Protein AF-A0A1I3I8W3-F1 (afdb_monomer)

Mean predicted aligned error: 8.88 Å

Nearest PDB structures (foldseek):
  4oju-assembly1_D  TM=7.822E-01  e=7.508E-04  Pseudoflavonifractor capillosus ATCC 29799
  4fs7-assembly1_A  TM=7.277E-01  e=7.112E-04  Bacteroides ovatus ATCC 8483
  4gt6-assembly1_A  TM=5.481E-01  e=2.156E-04  Faecalibacterium duncaniae
  6mlx-assembly3_C  TM=5.017E-01  e=1.475E-04  Treponema pallidum
  4fd0-assembly1_A  TM=5.986E-01  e=2.105E-03  Bacteroides caccae ATCC 43185

Solvent-accessible surface area (backbone atoms only — not comparable to full-atom values): 10331 Å² total; per-residue (Å²): 134,83,74,86,82,67,58,45,79,54,72,36,44,34,36,39,50,81,67,42,59,43,57,82,58,90,84,71,72,75,73,84,52,75,80,80,63,57,60,56,24,24,44,30,43,61,40,84,79,45,47,61,20,30,34,38,41,46,36,60,64,33,30,32,40,30,61,32,24,43,25,48,16,47,47,22,39,45,57,46,64,17,67,46,26,30,36,39,26,43,27,20,34,20,40,13,44,46,26,34,52,46,61,43,43,71,48,43,44,38,33,28,45,39,18,45,36,63,32,44,41,42,44,40,36,34,71,35,39,60,75,60,54,70,69,33,47,38,65,70,26,73,84,69,49,36,32,43,35,30,75,34,30,42,41,37,52,82,46,96,69,47,37,31,77,44,35,58,40,94,46,47,70,68,52,48,57,64,72,29,68,84,39,73,71,62,76,27,39,30,33,37,36,27,70,83,69,52,74,47,79,44,111

pLDDT: mean 79.74, std 15.3, range [33.22, 96.88]

Radius of gyration: 18.97 Å; Cα contacts (8 Å, |Δi|>4): 498; chains: 1; bounding box: 51×36×51 Å

Sequence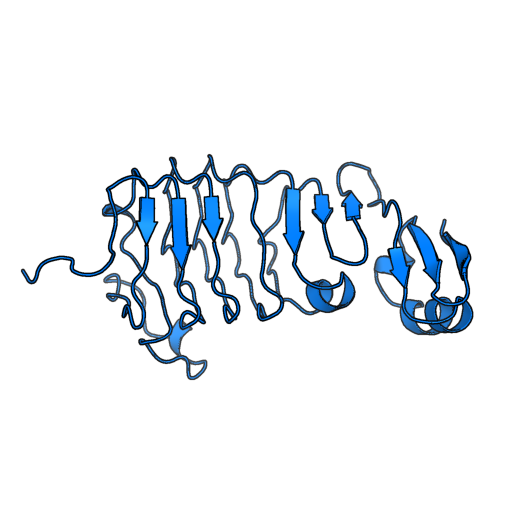 (203 aa):
MEGLNYYEGDKKNVVIPEGTRAIVVQGFHDDWMRDGISLDKTICFRTTDLKDVETIDMPDSVELIGPKAFQCCRKLQQVHFSKNLKKICIHAFSGSSLLKNVILPKSLKEIQTWAFYGCGLDDIFYDGTIFEFDKINTRGAFLNIRRLHCSDCTVDFSKKGYYIDELKYEGTIENWKNTMSTHWLNKRSAKIKCTDGEIFNQK

Structure (mmCIF, N/CA/C/O backbone):
data_AF-A0A1I3I8W3-F1
#
_entry.id   AF-A0A1I3I8W3-F1
#
loop_
_atom_site.group_PDB
_atom_site.id
_atom_site.type_symbol
_atom_site.label_atom_id
_atom_site.label_alt_id
_atom_site.label_comp_id
_atom_site.label_asym_id
_atom_site.label_entity_id
_atom_site.label_seq_id
_atom_site.pdbx_PDB_ins_code
_atom_site.Cartn_x
_atom_site.Cartn_y
_atom_site.Cartn_z
_atom_site.occupancy
_atom_site.B_iso_or_equiv
_atom_site.auth_seq_id
_atom_site.auth_comp_id
_atom_site.auth_asym_id
_atom_site.auth_atom_id
_atom_site.pdbx_PDB_model_num
ATOM 1 N N . MET A 1 1 ? 25.959 -10.129 -24.107 1.00 35.25 1 MET A N 1
ATOM 2 C CA . MET A 1 1 ? 24.840 -9.240 -23.736 1.00 35.25 1 MET A CA 1
ATOM 3 C C . MET A 1 1 ? 23.584 -10.072 -23.884 1.00 35.25 1 MET A C 1
ATOM 5 O O . MET A 1 1 ? 23.018 -10.117 -24.966 1.00 35.25 1 MET A O 1
ATOM 9 N N . GLU A 1 2 ? 23.260 -10.856 -22.859 1.00 34.41 2 GLU A N 1
ATOM 10 C CA . GLU A 1 2 ? 22.040 -11.665 -22.858 1.00 34.41 2 GLU A CA 1
ATOM 11 C C . GLU A 1 2 ? 20.843 -10.724 -22.719 1.00 34.41 2 GLU A C 1
ATOM 13 O O . GLU A 1 2 ? 20.850 -9.810 -21.893 1.00 34.41 2 GLU A O 1
ATOM 18 N N . GLY A 1 3 ? 19.894 -10.880 -23.638 1.00 33.22 3 GLY A N 1
ATOM 19 C CA . GLY A 1 3 ? 18.742 -10.009 -23.797 1.00 33.22 3 GLY A CA 1
ATOM 20 C C . GLY A 1 3 ? 17.857 -9.986 -22.558 1.00 33.22 3 GLY A C 1
ATOM 21 O O . GLY A 1 3 ? 17.730 -10.969 -21.831 1.00 33.22 3 GLY A O 1
ATOM 22 N N . LEU A 1 4 ? 17.249 -8.824 -22.344 1.00 41.53 4 LEU A N 1
ATOM 23 C CA . LEU A 1 4 ? 16.314 -8.535 -21.272 1.00 41.53 4 LEU A CA 1
ATOM 24 C C . LEU A 1 4 ? 15.017 -9.357 -21.421 1.00 41.53 4 LEU A C 1
ATOM 26 O O . LEU A 1 4 ? 14.007 -8.827 -21.860 1.00 41.53 4 LEU A O 1
ATOM 30 N N . ASN A 1 5 ? 15.029 -10.635 -21.037 1.00 44.84 5 ASN A N 1
ATOM 31 C CA . ASN A 1 5 ? 13.838 -11.499 -20.956 1.00 44.84 5 ASN A CA 1
ATOM 32 C C . ASN A 1 5 ? 13.051 -11.285 -19.642 1.00 44.84 5 ASN A C 1
ATOM 34 O O . ASN A 1 5 ? 12.551 -12.242 -19.059 1.00 44.84 5 ASN A O 1
ATOM 38 N N . TYR A 1 6 ? 13.016 -10.066 -19.094 1.00 58.44 6 TYR A N 1
ATOM 39 C CA . TYR A 1 6 ? 12.590 -9.860 -17.697 1.00 58.44 6 TYR A CA 1
ATOM 40 C C . TYR A 1 6 ? 11.112 -9.519 -17.521 1.00 58.44 6 TYR A C 1
ATOM 42 O O . TYR A 1 6 ? 10.637 -9.487 -16.390 1.00 58.44 6 TYR A O 1
ATOM 50 N N 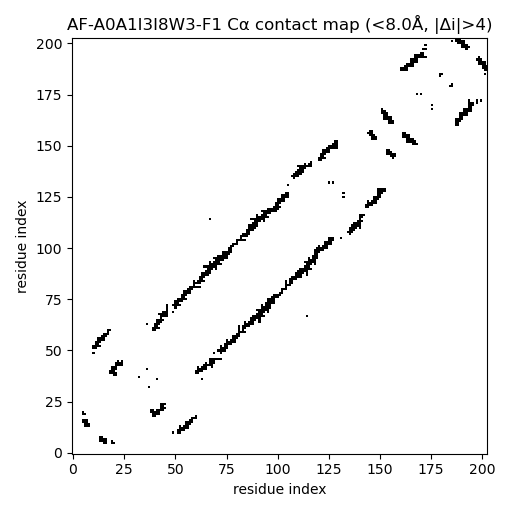. TYR A 1 7 ? 10.395 -9.229 -18.604 1.00 65.06 7 TYR A N 1
ATOM 51 C CA . TYR A 1 7 ? 8.969 -8.952 -18.553 1.00 65.06 7 TYR A CA 1
ATOM 52 C C . TYR A 1 7 ? 8.291 -9.228 -19.895 1.00 65.06 7 TYR A C 1
ATOM 54 O O . TYR A 1 7 ? 8.926 -9.176 -20.949 1.00 65.06 7 TYR A O 1
ATOM 62 N N . GLU A 1 8 ? 6.998 -9.515 -19.836 1.00 62.88 8 GLU A N 1
ATOM 63 C CA . GLU A 1 8 ? 6.107 -9.672 -20.980 1.00 62.88 8 GLU A CA 1
ATOM 64 C C . GLU A 1 8 ? 5.234 -8.418 -21.147 1.00 62.88 8 GLU A C 1
ATOM 66 O O . GLU A 1 8 ? 5.150 -7.566 -20.258 1.00 62.88 8 GLU A O 1
ATOM 71 N N . GLY A 1 9 ? 4.579 -8.300 -22.301 1.00 61.69 9 GLY A N 1
ATOM 72 C CA . GLY A 1 9 ? 3.721 -7.163 -22.633 1.00 61.69 9 GLY A CA 1
ATOM 73 C C . GLY A 1 9 ? 4.395 -6.140 -23.546 1.00 61.69 9 GLY A C 1
ATOM 74 O O . GLY A 1 9 ? 5.272 -6.472 -24.346 1.00 61.69 9 GLY A O 1
ATOM 75 N N . ASP A 1 10 ? 3.940 -4.892 -23.471 1.00 70.12 10 ASP A N 1
ATOM 76 C CA . ASP A 1 10 ? 4.445 -3.788 -24.285 1.00 70.12 10 ASP A CA 1
ATOM 77 C C . ASP A 1 10 ? 5.170 -2.739 -23.417 1.00 70.12 10 ASP A C 1
ATOM 79 O O . ASP A 1 10 ? 5.285 -2.861 -22.200 1.00 70.12 10 ASP A O 1
ATOM 83 N N . LYS A 1 11 ? 5.702 -1.678 -24.038 1.00 68.62 11 LYS A N 1
ATOM 84 C CA . LYS A 1 11 ? 6.452 -0.633 -23.312 1.00 68.62 11 LYS A CA 1
ATOM 85 C C . LYS A 1 11 ? 5.620 0.134 -22.272 1.00 68.62 11 LYS A C 1
ATOM 87 O O . LYS A 1 11 ? 6.205 0.835 -21.450 1.00 68.62 11 LYS A O 1
ATOM 92 N N . LYS A 1 12 ? 4.291 0.062 -22.350 1.00 77.19 12 LYS A N 1
ATOM 93 C CA . LYS A 1 12 ? 3.322 0.734 -21.478 1.00 77.19 12 LYS A CA 1
ATOM 94 C C . LYS A 1 12 ? 2.695 -0.234 -20.478 1.00 77.19 12 LYS A C 1
ATOM 96 O O . LYS A 1 12 ? 2.459 0.169 -19.347 1.00 77.19 12 LYS A O 1
ATOM 101 N N . ASN A 1 13 ? 2.437 -1.472 -20.878 1.00 80.00 13 ASN A N 1
ATOM 102 C CA . ASN A 1 13 ? 1.778 -2.481 -20.063 1.00 80.00 13 ASN A CA 1
ATOM 103 C C . ASN A 1 13 ? 2.737 -3.635 -19.823 1.00 80.00 13 ASN A C 1
ATOM 105 O O . ASN A 1 13 ? 3.008 -4.425 -20.730 1.00 80.00 13 ASN A O 1
ATOM 109 N N . VAL A 1 14 ? 3.266 -3.693 -18.606 1.00 81.50 14 VAL A N 1
ATOM 110 C CA . VAL A 1 14 ? 4.308 -4.639 -18.219 1.00 81.50 14 VAL A CA 1
ATOM 111 C C . VAL A 1 14 ? 3.697 -5.704 -17.330 1.00 81.50 14 VAL A C 1
ATOM 113 O O . VAL A 1 14 ? 3.266 -5.419 -16.214 1.00 81.50 14 VAL A O 1
ATOM 116 N N . VAL A 1 15 ? 3.721 -6.942 -17.808 1.00 81.62 15 VAL A N 1
ATOM 117 C CA . VAL A 1 15 ? 3.402 -8.120 -17.006 1.00 81.62 15 VAL A CA 1
ATOM 118 C C . VAL A 1 15 ? 4.717 -8.733 -16.571 1.00 81.62 15 VAL A C 1
ATOM 120 O O . VAL A 1 15 ? 5.583 -9.005 -17.401 1.00 81.62 15 VAL A O 1
ATOM 123 N N . ILE A 1 16 ? 4.894 -8.937 -15.272 1.00 78.81 16 ILE A N 1
ATOM 124 C CA . ILE A 1 16 ? 6.076 -9.610 -14.740 1.00 78.81 16 ILE A CA 1
ATOM 125 C C . ILE A 1 16 ? 5.779 -11.119 -14.733 1.00 78.81 16 ILE A C 1
ATOM 127 O O . ILE A 1 16 ? 4.843 -11.542 -14.059 1.00 78.81 16 ILE A O 1
ATOM 131 N N . PRO A 1 17 ? 6.518 -11.956 -15.481 1.00 74.19 17 PRO A N 1
ATOM 132 C CA . PRO A 1 17 ? 6.260 -13.389 -15.509 1.00 74.19 17 PRO A CA 1
ATOM 133 C C . PRO A 1 17 ? 6.496 -14.052 -14.156 1.00 74.19 17 PRO A C 1
ATOM 135 O O . PRO A 1 17 ? 7.357 -13.634 -13.372 1.00 74.19 17 PRO A O 1
ATOM 138 N N . GLU A 1 18 ? 5.780 -15.147 -13.916 1.00 75.88 18 GLU A N 1
ATOM 139 C CA . GLU A 1 18 ? 6.038 -16.023 -12.777 1.00 75.88 18 GLU A CA 1
ATOM 140 C C . GLU A 1 18 ? 7.507 -16.470 -12.746 1.00 75.88 18 GLU A C 1
ATOM 142 O O . GLU A 1 18 ? 8.086 -16.863 -13.760 1.00 75.88 18 GLU A O 1
ATOM 147 N N . GLY A 1 19 ? 8.130 -16.391 -11.569 1.00 65.69 19 GLY A N 1
ATOM 148 C CA . GLY A 1 19 ? 9.539 -16.747 -11.395 1.00 65.69 19 GLY A CA 1
ATOM 149 C C . GLY A 1 19 ? 10.546 -15.746 -11.975 1.00 65.69 19 GLY A C 1
ATOM 150 O O . GLY A 1 19 ? 11.730 -16.087 -12.074 1.00 65.69 19 GLY A O 1
ATOM 151 N N . THR A 1 20 ? 10.125 -14.525 -12.337 1.00 66.69 20 THR A N 1
ATOM 152 C CA . THR A 1 20 ? 11.049 -13.448 -12.730 1.00 66.69 20 THR A CA 1
ATOM 153 C C . THR A 1 20 ? 12.056 -13.174 -11.615 1.00 66.69 20 THR A C 1
ATOM 155 O O . THR A 1 20 ? 11.700 -12.762 -10.514 1.00 66.69 20 THR A O 1
ATOM 158 N N . ARG A 1 21 ? 13.340 -13.378 -11.924 1.00 61.03 21 ARG A N 1
ATOM 159 C CA . ARG A 1 21 ? 14.468 -13.125 -11.020 1.00 61.03 21 ARG A CA 1
ATOM 160 C C . ARG A 1 21 ? 15.061 -11.749 -11.301 1.00 61.03 21 ARG A C 1
ATOM 162 O O . ARG A 1 21 ? 15.420 -11.443 -12.437 1.00 61.03 21 ARG A O 1
ATOM 169 N N . ALA A 1 22 ? 15.198 -10.933 -10.264 1.00 55.38 22 ALA A N 1
ATOM 170 C CA . ALA A 1 22 ? 15.833 -9.623 -10.337 1.00 55.38 22 ALA A CA 1
ATOM 171 C C . ALA A 1 22 ? 17.309 -9.670 -10.783 1.00 55.38 22 ALA A C 1
ATOM 173 O O . ALA A 1 22 ? 18.107 -10.428 -10.227 1.00 55.38 22 ALA A O 1
ATOM 174 N N . ILE A 1 23 ? 17.700 -8.782 -11.708 1.00 49.00 23 ILE A N 1
ATOM 175 C CA . ILE A 1 23 ? 19.112 -8.469 -11.980 1.00 49.00 23 ILE A CA 1
ATOM 176 C C . ILE A 1 23 ? 19.620 -7.504 -10.909 1.00 49.00 23 ILE A C 1
ATOM 178 O O . ILE A 1 23 ? 19.032 -6.451 -10.657 1.00 49.00 23 ILE A O 1
ATOM 182 N N . VAL A 1 24 ? 20.777 -7.832 -10.337 1.00 44.69 24 VAL A N 1
ATOM 183 C CA . VAL A 1 24 ? 21.534 -6.973 -9.424 1.00 44.69 24 VAL A CA 1
ATOM 184 C C . VAL A 1 24 ? 21.885 -5.657 -10.124 1.00 44.69 24 VAL A C 1
ATOM 186 O O . VAL A 1 24 ? 22.709 -5.607 -11.041 1.00 44.69 24 VAL A O 1
ATOM 189 N N . VAL A 1 25 ? 21.281 -4.553 -9.681 1.00 40.62 25 VAL A N 1
ATOM 190 C CA . VAL A 1 25 ? 21.768 -3.222 -10.045 1.00 40.62 25 VAL A CA 1
ATOM 191 C C . VAL A 1 25 ? 23.149 -3.065 -9.406 1.00 40.62 25 VAL A C 1
ATOM 193 O O . VAL A 1 25 ? 23.287 -3.030 -8.186 1.00 40.62 25 VAL A O 1
ATOM 196 N N . GLN A 1 26 ? 24.176 -3.007 -10.252 1.00 38.28 26 GLN A N 1
ATOM 197 C CA . GLN A 1 26 ? 25.561 -2.703 -9.894 1.00 38.28 26 GLN A CA 1
ATOM 198 C C . GLN A 1 26 ? 25.604 -1.530 -8.890 1.00 38.28 26 GLN A C 1
ATOM 200 O O . GLN A 1 26 ? 25.272 -0.401 -9.249 1.00 38.28 26 GLN A O 1
ATOM 205 N N . GLY A 1 27 ? 25.940 -1.815 -7.625 1.00 43.50 27 GLY A N 1
ATOM 206 C CA . GLY A 1 27 ? 26.046 -0.819 -6.548 1.00 43.50 27 GLY A CA 1
ATOM 207 C C . GLY A 1 27 ? 25.246 -1.097 -5.267 1.00 43.50 27 GLY A C 1
ATOM 208 O O . GLY A 1 27 ? 25.472 -0.410 -4.272 1.00 43.50 27 GLY A O 1
ATOM 209 N N . PHE A 1 28 ? 24.355 -2.092 -5.236 1.00 46.38 28 PHE A N 1
ATOM 210 C CA . PHE A 1 28 ? 23.690 -2.496 -3.992 1.00 46.38 28 PHE A CA 1
ATOM 211 C C . PHE A 1 28 ? 24.476 -3.618 -3.313 1.00 46.38 28 PHE A C 1
ATOM 213 O O . PHE A 1 28 ? 24.390 -4.766 -3.731 1.00 46.38 28 PHE A O 1
ATOM 220 N N . HIS A 1 29 ? 25.256 -3.266 -2.289 1.00 43.69 29 HIS A N 1
ATOM 221 C CA . HIS A 1 29 ? 25.892 -4.237 -1.397 1.00 43.69 29 HIS A CA 1
ATOM 222 C C . HIS A 1 29 ? 24.807 -5.066 -0.685 1.00 43.69 29 HIS A C 1
ATOM 224 O O . HIS A 1 29 ? 23.721 -4.555 -0.400 1.00 43.69 29 HIS A O 1
ATOM 230 N N . ASP A 1 30 ? 25.113 -6.336 -0.424 1.00 45.16 30 ASP A N 1
ATOM 231 C CA . ASP A 1 30 ? 24.232 -7.463 -0.064 1.00 45.16 30 ASP A CA 1
ATOM 232 C C . ASP A 1 30 ? 23.361 -7.310 1.209 1.00 45.16 30 ASP A C 1
ATOM 234 O O . ASP A 1 30 ? 22.706 -8.253 1.654 1.00 45.16 30 ASP A O 1
ATOM 238 N N . ASP A 1 31 ? 23.303 -6.124 1.816 1.00 50.56 31 ASP A N 1
ATOM 239 C CA . ASP A 1 31 ? 22.727 -5.917 3.146 1.00 50.56 31 ASP A CA 1
ATOM 240 C C . ASP A 1 31 ? 21.194 -6.000 3.211 1.00 50.56 31 ASP A C 1
ATOM 242 O O . ASP A 1 31 ? 20.650 -6.253 4.284 1.00 50.56 31 ASP A O 1
ATOM 246 N N . TRP A 1 32 ? 20.474 -5.844 2.096 1.00 55.25 32 TRP A N 1
ATOM 247 C CA . TRP A 1 32 ? 19.005 -5.956 2.079 1.00 55.25 32 TRP A CA 1
ATOM 248 C C . TRP A 1 32 ? 18.492 -7.390 1.851 1.00 55.25 32 TRP A C 1
ATOM 250 O O . TRP A 1 32 ? 17.308 -7.637 2.068 1.00 55.25 32 TRP A O 1
ATOM 260 N N . MET A 1 33 ? 19.364 -8.339 1.476 1.00 53.22 33 MET A N 1
ATOM 261 C CA . MET A 1 33 ? 19.030 -9.771 1.355 1.00 53.22 33 MET A CA 1
ATOM 262 C C . MET A 1 33 ? 19.188 -10.553 2.672 1.00 53.22 33 MET A C 1
ATOM 264 O O . MET A 1 33 ? 18.909 -11.750 2.721 1.00 53.22 33 MET A O 1
ATOM 268 N N . ARG A 1 34 ? 19.603 -9.889 3.760 1.00 50.16 34 ARG A N 1
ATOM 269 C CA . ARG A 1 34 ? 19.880 -10.519 5.066 1.00 50.16 34 ARG A CA 1
ATOM 270 C C . ARG A 1 34 ? 18.664 -11.198 5.726 1.00 50.16 34 ARG A C 1
ATOM 272 O O . ARG A 1 34 ? 18.857 -11.986 6.645 1.00 50.16 34 ARG A O 1
ATOM 279 N N . ASP A 1 35 ? 17.447 -10.968 5.228 1.00 54.16 35 ASP A N 1
ATOM 280 C CA . ASP A 1 35 ? 16.188 -11.477 5.800 1.00 54.16 35 ASP A CA 1
ATOM 281 C C . ASP A 1 35 ? 15.767 -12.876 5.278 1.00 54.16 35 ASP A C 1
ATOM 283 O O . ASP A 1 35 ? 14.607 -13.264 5.410 1.00 54.16 35 ASP A O 1
ATOM 287 N N . GLY A 1 36 ? 16.668 -13.649 4.653 1.00 52.03 36 GLY A N 1
ATOM 288 C CA . GLY A 1 36 ? 16.342 -14.987 4.122 1.00 52.03 36 GLY A CA 1
ATOM 289 C C . GLY A 1 36 ? 15.411 -14.968 2.901 1.00 52.03 36 GLY A C 1
ATOM 290 O O . GLY A 1 36 ? 14.744 -15.958 2.601 1.00 52.03 36 GLY A O 1
ATOM 291 N N . ILE A 1 37 ? 15.345 -13.832 2.203 1.00 53.66 37 ILE A N 1
ATOM 292 C CA . ILE A 1 37 ? 14.508 -13.637 1.018 1.00 53.66 37 ILE A CA 1
ATOM 293 C C . ILE A 1 37 ? 15.248 -14.178 -0.200 1.00 53.66 37 ILE A C 1
ATOM 295 O O . ILE A 1 37 ? 16.371 -13.773 -0.497 1.00 53.66 37 ILE A O 1
ATOM 299 N N . SER A 1 38 ? 14.604 -15.102 -0.904 1.00 58.91 38 SER A N 1
ATOM 300 C CA . SER A 1 38 ? 15.168 -15.734 -2.090 1.00 58.91 38 SER A CA 1
ATOM 301 C C . SER A 1 38 ? 14.977 -14.854 -3.337 1.00 58.91 38 SER A C 1
ATOM 303 O O . SER A 1 38 ? 13.970 -14.156 -3.496 1.00 58.91 38 SER A O 1
ATOM 305 N N . LEU A 1 39 ? 15.977 -14.858 -4.224 1.00 62.28 39 LEU A N 1
ATOM 306 C CA . LEU A 1 39 ? 16.043 -14.009 -5.425 1.00 62.28 39 LEU A CA 1
ATOM 307 C C . LEU A 1 39 ? 14.917 -14.282 -6.439 1.00 62.28 39 LEU A C 1
ATOM 309 O O . LEU A 1 39 ? 14.599 -13.421 -7.252 1.00 62.28 39 LEU A O 1
ATOM 313 N N . ASP A 1 40 ? 14.311 -15.465 -6.387 1.00 63.88 40 ASP A N 1
ATOM 314 C CA . ASP A 1 40 ? 13.151 -15.881 -7.187 1.00 63.88 40 ASP A CA 1
ATOM 315 C C . ASP A 1 40 ? 11.829 -15.234 -6.756 1.00 63.88 40 ASP A C 1
ATOM 317 O O . ASP A 1 40 ? 10.846 -15.324 -7.482 1.00 63.88 40 ASP A O 1
ATOM 321 N N . LYS A 1 41 ? 11.811 -14.554 -5.606 1.00 70.25 41 LYS A N 1
ATOM 322 C CA . LYS A 1 41 ? 10.636 -13.860 -5.055 1.00 70.25 41 LYS A CA 1
ATOM 323 C C . LYS A 1 41 ? 10.803 -12.343 -5.038 1.00 70.25 41 LYS A C 1
ATOM 325 O O . LYS A 1 41 ? 10.062 -11.632 -4.356 1.00 70.25 41 LYS A O 1
ATOM 330 N N . THR A 1 42 ? 11.815 -11.843 -5.740 1.00 69.12 42 THR A N 1
ATOM 331 C CA . THR A 1 42 ? 12.257 -10.454 -5.669 1.00 69.12 42 THR A CA 1
ATOM 332 C C . THR A 1 42 ? 12.230 -9.800 -7.041 1.00 69.12 42 THR A C 1
ATOM 334 O O . THR A 1 42 ? 12.795 -10.327 -7.995 1.00 69.12 42 THR A O 1
ATOM 337 N N . ILE A 1 43 ? 11.668 -8.593 -7.108 1.00 71.25 43 ILE A N 1
ATOM 338 C CA . ILE A 1 43 ? 11.788 -7.705 -8.265 1.00 71.25 43 ILE A CA 1
ATOM 339 C C . ILE A 1 43 ? 12.807 -6.600 -7.970 1.00 71.25 43 ILE A C 1
ATOM 341 O O . ILE A 1 43 ? 12.564 -5.752 -7.118 1.00 71.25 43 ILE A O 1
ATOM 345 N N . CYS A 1 44 ? 13.888 -6.524 -8.744 1.00 68.69 44 CYS A N 1
ATOM 346 C CA . CYS A 1 44 ? 14.766 -5.355 -8.831 1.00 68.69 44 CYS A CA 1
ATOM 347 C C . CYS A 1 44 ? 15.017 -5.084 -10.312 1.00 68.69 44 CYS A C 1
ATOM 349 O O . CYS A 1 44 ? 15.614 -5.913 -10.998 1.00 68.69 44 CYS A O 1
ATOM 351 N N . PHE A 1 45 ? 14.574 -3.929 -10.802 1.00 64.94 45 PHE A N 1
ATOM 352 C CA . PHE A 1 45 ? 14.898 -3.466 -12.147 1.00 64.94 45 PHE A CA 1
ATOM 353 C C . PHE A 1 45 ? 15.900 -2.320 -12.089 1.00 64.94 45 PHE A C 1
ATOM 355 O O . PHE A 1 45 ? 15.958 -1.549 -11.126 1.00 64.94 45 PHE A O 1
ATOM 362 N N . ARG A 1 46 ? 16.673 -2.173 -13.167 1.00 59.41 46 ARG A N 1
ATOM 363 C CA . ARG A 1 46 ? 17.353 -0.915 -13.447 1.00 59.41 46 ARG A CA 1
ATOM 364 C C . ARG A 1 46 ? 16.312 0.037 -14.042 1.00 59.41 46 ARG A C 1
ATOM 366 O O . ARG A 1 46 ? 15.720 -0.237 -15.079 1.00 59.41 46 ARG A O 1
ATOM 373 N N . THR A 1 47 ? 16.116 1.178 -13.389 1.00 55.38 47 THR A N 1
ATOM 374 C CA . THR A 1 47 ? 15.110 2.209 -13.724 1.00 55.38 47 THR A CA 1
ATOM 375 C C . THR A 1 47 ? 15.145 2.706 -15.172 1.00 55.38 47 THR A C 1
ATOM 377 O O . THR A 1 47 ? 14.210 3.354 -15.641 1.00 55.38 47 THR A O 1
ATOM 380 N N . THR A 1 48 ? 16.237 2.451 -15.895 1.00 58.25 48 THR A N 1
ATOM 381 C CA . THR A 1 48 ? 16.416 2.885 -17.278 1.00 58.25 48 THR A CA 1
ATOM 382 C C . THR A 1 48 ? 15.480 2.196 -18.258 1.00 58.25 48 THR A C 1
ATOM 384 O O . THR A 1 48 ? 15.212 2.782 -19.306 1.00 58.25 48 THR A O 1
ATOM 387 N N . ASP A 1 49 ? 14.959 1.022 -17.902 1.00 62.12 49 ASP A N 1
ATOM 388 C CA . ASP A 1 49 ? 14.330 0.111 -18.860 1.00 62.12 49 ASP A CA 1
ATOM 389 C C . ASP A 1 49 ? 12.798 0.259 -18.903 1.00 62.12 49 ASP A C 1
ATOM 391 O O . ASP A 1 49 ? 12.172 -0.152 -19.875 1.00 62.12 49 ASP A O 1
ATOM 395 N N . LEU A 1 50 ? 12.197 0.913 -17.897 1.00 70.50 50 LEU A N 1
ATOM 396 C CA . LEU A 1 50 ? 10.740 1.028 -17.708 1.00 70.50 50 LEU A CA 1
ATOM 397 C C . LEU A 1 50 ? 10.246 2.487 -17.641 1.00 70.50 50 LEU A C 1
ATOM 399 O O . LEU A 1 50 ? 9.272 2.801 -16.964 1.00 70.50 50 LEU A O 1
ATOM 403 N N . LYS A 1 51 ? 10.915 3.426 -18.320 1.00 73.31 51 LYS A N 1
ATOM 404 C CA . LYS A 1 51 ? 10.571 4.865 -18.240 1.00 73.31 51 LYS A CA 1
ATOM 405 C C . LYS A 1 51 ? 9.185 5.213 -18.791 1.00 73.31 51 LYS A C 1
ATOM 407 O O . LYS A 1 51 ? 8.606 6.217 -18.3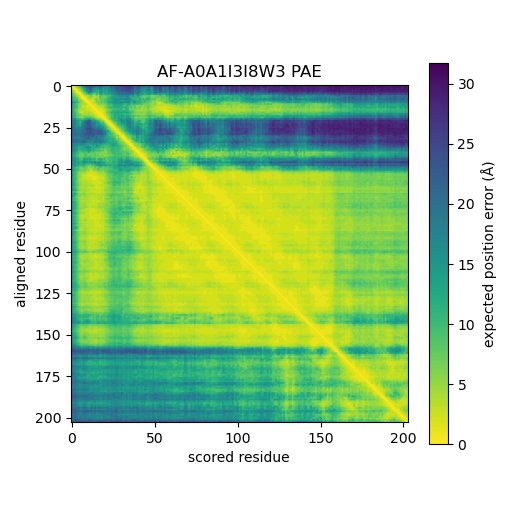74 1.00 73.31 51 LYS A O 1
ATOM 412 N N . ASP A 1 52 ? 8.691 4.407 -19.728 1.00 81.50 52 ASP A N 1
ATOM 413 C CA . ASP A 1 52 ? 7.426 4.632 -20.428 1.00 81.50 52 ASP A CA 1
ATOM 414 C C . ASP A 1 52 ? 6.268 3.765 -19.920 1.00 81.50 52 ASP A C 1
ATOM 416 O O . ASP A 1 52 ? 5.163 3.888 -20.447 1.00 81.50 52 ASP A O 1
ATOM 420 N N . VAL A 1 53 ? 6.505 2.938 -18.895 1.00 86.12 53 VAL A N 1
ATOM 421 C CA . VAL A 1 53 ? 5.483 2.051 -18.338 1.00 86.12 53 VAL A CA 1
ATOM 422 C C . VAL A 1 53 ? 4.343 2.866 -17.731 1.00 86.12 53 VAL A C 1
ATOM 424 O O . VAL A 1 53 ? 4.577 3.835 -17.010 1.00 86.12 53 VAL A O 1
ATOM 427 N N . GLU A 1 54 ? 3.115 2.476 -18.037 1.00 91.62 54 GLU A N 1
ATOM 428 C CA . GLU A 1 54 ? 1.866 3.045 -17.534 1.00 91.62 54 GLU A CA 1
ATOM 429 C C . GLU A 1 54 ? 1.213 2.106 -16.511 1.00 91.62 54 GLU A C 1
ATOM 431 O O . GLU A 1 54 ? 0.658 2.583 -15.518 1.00 91.62 54 GLU A O 1
ATOM 436 N N . THR A 1 55 ? 1.334 0.790 -16.706 1.00 90.50 55 THR A N 1
ATOM 437 C CA . THR A 1 55 ? 0.760 -0.242 -15.835 1.00 90.50 55 THR A CA 1
ATOM 438 C C . THR A 1 55 ? 1.764 -1.366 -15.561 1.00 90.50 55 THR A C 1
ATOM 440 O O . THR A 1 55 ? 2.569 -1.729 -16.422 1.00 90.50 55 THR A O 1
ATOM 443 N N . ILE A 1 56 ? 1.743 -1.891 -14.334 1.00 89.31 56 ILE A N 1
ATOM 444 C CA . ILE A 1 56 ? 2.559 -3.037 -13.914 1.00 89.31 56 ILE A CA 1
ATOM 445 C C . ILE A 1 56 ? 1.659 -4.083 -13.265 1.00 89.31 56 ILE A C 1
ATOM 447 O O . ILE A 1 56 ? 1.012 -3.783 -12.260 1.00 89.31 56 ILE A O 1
ATOM 451 N N . ASP A 1 57 ? 1.719 -5.308 -13.775 1.00 89.94 57 ASP A N 1
ATOM 452 C CA . ASP A 1 57 ? 1.068 -6.487 -13.211 1.00 89.94 57 ASP A CA 1
ATOM 453 C C . ASP A 1 57 ? 2.107 -7.428 -12.597 1.00 89.94 57 ASP A C 1
ATOM 455 O O . ASP A 1 57 ? 2.960 -7.981 -13.298 1.00 89.94 57 ASP A O 1
ATOM 459 N N . MET A 1 58 ? 2.067 -7.584 -11.268 1.00 88.50 58 MET A N 1
ATOM 460 C CA . MET A 1 58 ? 2.985 -8.458 -10.535 1.00 88.50 58 MET A CA 1
ATOM 461 C C . MET A 1 58 ? 2.348 -9.825 -10.252 1.00 88.50 58 MET A C 1
ATOM 463 O O . MET A 1 58 ? 1.224 -9.875 -9.753 1.00 88.50 58 MET A O 1
ATOM 467 N N . PRO A 1 59 ? 3.078 -10.927 -10.477 1.00 88.69 59 PRO A N 1
ATOM 468 C CA . PRO A 1 59 ? 2.607 -12.267 -10.181 1.00 88.69 59 PRO A CA 1
ATOM 469 C C . PRO A 1 59 ? 2.664 -12.531 -8.677 1.00 88.69 59 PRO A C 1
ATOM 471 O O . PRO A 1 59 ? 3.473 -11.945 -7.952 1.00 88.69 59 PRO A O 1
ATOM 474 N N . ASP A 1 60 ? 1.853 -13.475 -8.208 1.00 89.75 60 ASP A N 1
ATOM 475 C CA . ASP A 1 60 ? 1.723 -13.769 -6.781 1.00 89.75 60 ASP A CA 1
ATOM 476 C C . ASP A 1 60 ? 2.991 -14.386 -6.163 1.00 89.75 60 ASP A C 1
ATOM 478 O O . ASP A 1 60 ? 3.109 -14.441 -4.939 1.00 89.75 60 ASP A O 1
ATOM 482 N N . SER A 1 61 ? 3.964 -14.840 -6.959 1.00 86.12 61 SER A N 1
ATOM 483 C CA . SER A 1 61 ? 5.271 -15.289 -6.448 1.00 86.12 61 SER A CA 1
ATOM 484 C C . SER A 1 61 ? 6.132 -14.168 -5.864 1.00 86.12 61 SER A C 1
ATOM 486 O O . SER A 1 61 ? 7.051 -14.441 -5.088 1.00 86.12 61 SER A O 1
ATOM 488 N N . VAL A 1 62 ? 5.849 -12.906 -6.194 1.00 87.06 62 VAL A N 1
ATOM 489 C CA . VAL A 1 62 ? 6.642 -11.767 -5.724 1.00 87.06 62 VAL A CA 1
ATOM 490 C C . VAL A 1 62 ? 6.361 -11.513 -4.247 1.00 87.06 62 VAL A C 1
ATOM 492 O O . VAL A 1 62 ? 5.233 -11.225 -3.853 1.00 87.06 62 VAL A O 1
ATOM 495 N N . GLU A 1 63 ? 7.408 -11.533 -3.429 1.00 90.06 63 GLU A N 1
ATOM 496 C CA . GLU A 1 63 ? 7.354 -11.186 -2.008 1.00 90.06 63 GLU A CA 1
ATOM 497 C C . GLU A 1 63 ? 8.100 -9.881 -1.689 1.00 90.06 63 GLU A C 1
ATOM 499 O O . GLU A 1 63 ? 7.851 -9.274 -0.644 1.00 90.06 63 GLU A O 1
ATOM 504 N N . LEU A 1 64 ? 8.995 -9.409 -2.563 1.00 87.38 64 LEU A N 1
ATOM 505 C CA . LEU A 1 64 ? 9.791 -8.206 -2.318 1.00 87.38 64 LEU A CA 1
ATOM 506 C C . LEU A 1 64 ? 9.966 -7.348 -3.574 1.00 87.38 64 LEU A C 1
ATOM 508 O O . LEU A 1 64 ? 10.331 -7.838 -4.641 1.00 87.38 64 LEU A O 1
ATOM 512 N N . ILE A 1 65 ? 9.777 -6.037 -3.414 1.00 88.88 65 ILE A N 1
ATOM 513 C CA . ILE A 1 65 ? 10.164 -5.028 -4.405 1.00 88.88 65 ILE A CA 1
ATOM 514 C C . ILE A 1 65 ? 11.432 -4.348 -3.914 1.00 88.88 65 ILE A C 1
ATOM 516 O O . ILE A 1 65 ? 11.451 -3.704 -2.863 1.00 88.88 65 ILE A O 1
ATOM 520 N N . GLY A 1 66 ? 12.494 -4.510 -4.687 1.00 84.25 66 GLY A N 1
ATOM 521 C CA . GLY A 1 66 ? 13.833 -4.075 -4.360 1.00 84.25 66 GLY A CA 1
ATOM 522 C C . GLY A 1 66 ? 14.031 -2.563 -4.427 1.00 84.25 66 GLY A C 1
ATOM 523 O O . GLY A 1 66 ? 13.187 -1.815 -4.939 1.00 84.25 66 GLY A O 1
ATOM 524 N N . PRO A 1 67 ? 15.166 -2.087 -3.890 1.00 84.12 67 PRO A N 1
ATOM 525 C CA . PRO A 1 67 ? 15.480 -0.669 -3.872 1.00 84.12 67 PRO A CA 1
ATOM 526 C C . PRO A 1 67 ? 15.444 -0.066 -5.277 1.00 84.12 67 PRO A C 1
ATOM 528 O O . PRO A 1 67 ? 16.056 -0.597 -6.202 1.00 84.12 67 PRO A O 1
ATOM 531 N N . LYS A 1 68 ? 14.761 1.074 -5.425 1.00 85.56 68 LYS A N 1
ATOM 532 C CA . LYS A 1 68 ? 14.656 1.821 -6.693 1.00 85.56 68 LYS A CA 1
ATOM 533 C C . LYS A 1 68 ? 14.098 1.021 -7.886 1.00 85.56 68 LYS A C 1
ATOM 535 O O . LYS A 1 68 ? 14.269 1.484 -9.007 1.00 85.56 68 LYS A O 1
ATOM 540 N N . ALA A 1 69 ? 13.431 -0.122 -7.686 1.00 83.88 69 ALA A N 1
ATOM 541 C CA . ALA A 1 69 ? 12.999 -0.995 -8.787 1.00 83.88 69 ALA A CA 1
ATOM 542 C C . ALA A 1 69 ? 12.201 -0.259 -9.885 1.00 83.88 69 ALA A C 1
ATOM 544 O O . ALA A 1 69 ? 12.451 -0.448 -11.067 1.00 83.88 69 ALA A O 1
ATOM 545 N N . PHE A 1 70 ? 11.308 0.647 -9.499 1.00 88.06 70 PHE A N 1
ATOM 546 C CA . PHE A 1 70 ? 10.471 1.463 -10.382 1.00 88.06 70 PHE A CA 1
ATOM 547 C C . PHE A 1 70 ? 10.676 2.962 -10.125 1.00 88.06 70 PHE A C 1
ATOM 549 O O . PHE A 1 70 ? 9.761 3.777 -10.254 1.00 88.06 70 PHE A O 1
ATOM 556 N N . GLN A 1 71 ? 11.884 3.357 -9.712 1.00 87.50 71 GLN A N 1
ATOM 557 C CA . GLN A 1 71 ? 12.186 4.770 -9.512 1.00 87.50 71 GLN A CA 1
ATOM 558 C C . GLN A 1 71 ? 12.102 5.522 -10.852 1.00 87.50 71 GLN A C 1
ATOM 560 O O . GLN A 1 71 ? 12.660 5.101 -11.862 1.00 87.50 71 GLN A O 1
ATOM 565 N N . CYS A 1 72 ? 11.467 6.693 -10.831 1.00 89.19 72 CYS A N 1
ATOM 566 C CA . CYS A 1 72 ? 11.289 7.594 -11.967 1.00 89.19 72 CYS A CA 1
ATOM 567 C C . CYS A 1 72 ? 10.489 7.005 -13.143 1.00 89.19 72 CYS A C 1
ATOM 569 O O . CYS A 1 72 ? 10.605 7.515 -14.261 1.00 89.19 72 CYS A O 1
ATOM 571 N N . CYS A 1 73 ? 9.628 6.011 -12.907 1.00 88.81 73 CYS A N 1
ATOM 572 C CA . CYS A 1 73 ? 8.600 5.588 -13.860 1.00 88.81 73 CYS A CA 1
ATOM 573 C C . CYS A 1 73 ? 7.497 6.662 -13.948 1.00 88.81 73 CYS A C 1
ATOM 575 O O . CYS A 1 73 ? 6.405 6.526 -13.409 1.00 88.81 73 CYS A O 1
ATOM 577 N N . ARG A 1 74 ? 7.793 7.798 -14.594 1.00 90.94 74 ARG A N 1
ATOM 578 C CA . ARG A 1 74 ? 6.935 9.002 -14.579 1.00 90.94 74 ARG A CA 1
ATOM 579 C C . ARG A 1 74 ? 5.585 8.813 -15.266 1.00 90.94 74 ARG A C 1
ATOM 581 O O . ARG A 1 74 ? 4.684 9.605 -15.006 1.00 90.94 74 ARG A O 1
ATOM 588 N N . LYS A 1 75 ? 5.465 7.808 -16.138 1.00 92.25 75 LYS A N 1
ATOM 589 C CA . LYS A 1 75 ? 4.215 7.440 -16.812 1.00 92.25 75 LYS A CA 1
ATOM 590 C C . LYS A 1 75 ? 3.375 6.424 -16.043 1.00 92.25 75 LYS A C 1
ATOM 592 O O . LYS A 1 75 ? 2.207 6.266 -16.390 1.00 92.25 75 LYS A O 1
ATOM 597 N N . LEU A 1 76 ? 3.935 5.805 -14.999 1.00 92.94 76 LEU A N 1
ATOM 598 C CA . LEU A 1 76 ? 3.282 4.749 -14.239 1.00 92.94 76 LEU A CA 1
ATOM 599 C C . LEU A 1 76 ? 2.078 5.327 -13.514 1.00 92.94 76 LEU A C 1
ATOM 601 O O . LEU A 1 76 ? 2.219 6.243 -12.709 1.00 92.94 76 LEU A O 1
ATOM 605 N N . GLN A 1 77 ? 0.909 4.789 -13.824 1.00 94.81 77 GLN A N 1
ATOM 606 C CA . GLN A 1 77 ? -0.383 5.196 -13.286 1.00 94.81 77 GLN A CA 1
ATOM 607 C C . GLN A 1 77 ? -0.963 4.133 -12.360 1.00 94.81 77 GLN A C 1
ATOM 609 O O . GLN A 1 77 ? -1.655 4.481 -11.404 1.00 94.81 77 GLN A O 1
ATOM 614 N N . GLN A 1 78 ? -0.672 2.858 -12.634 1.00 93.62 78 GLN A N 1
ATOM 615 C CA . GLN A 1 78 ? -1.278 1.732 -11.939 1.00 93.62 78 GLN A CA 1
ATOM 616 C C . GLN A 1 78 ? -0.265 0.624 -11.664 1.00 93.62 78 GLN A C 1
ATOM 618 O O . GLN A 1 78 ? 0.541 0.268 -12.520 1.00 93.62 78 GLN A O 1
ATOM 623 N N . VAL A 1 79 ? -0.330 0.067 -10.458 1.00 94.25 79 VAL A N 1
ATOM 624 C CA . VAL A 1 79 ? 0.462 -1.093 -10.049 1.00 94.25 79 VAL A 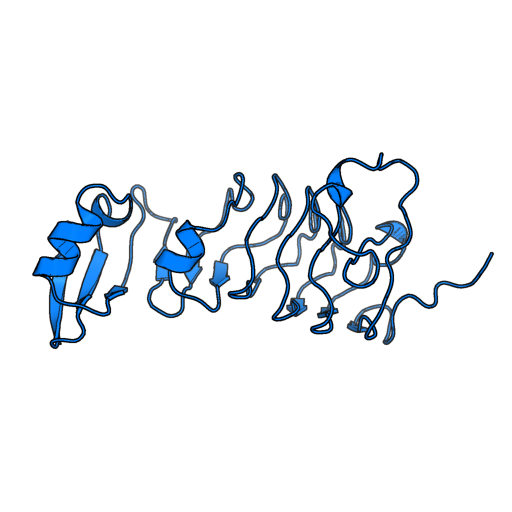CA 1
ATOM 625 C C . VAL A 1 79 ? -0.471 -2.096 -9.392 1.00 94.25 79 VAL A C 1
ATOM 627 O O . VAL A 1 79 ? -1.119 -1.778 -8.392 1.00 94.25 79 VAL A O 1
ATOM 630 N N . HIS A 1 80 ? -0.509 -3.305 -9.935 1.00 94.19 80 HIS A N 1
ATOM 631 C CA . HIS A 1 80 ? -1.151 -4.458 -9.329 1.00 94.19 80 HIS A CA 1
ATOM 632 C C . HIS A 1 80 ? -0.090 -5.250 -8.571 1.00 94.19 80 HIS A C 1
ATOM 634 O O . HIS A 1 80 ? 0.742 -5.939 -9.159 1.00 94.19 80 HIS A O 1
ATOM 640 N N . PHE A 1 81 ? -0.073 -5.080 -7.250 1.00 94.56 81 PHE A N 1
ATOM 641 C CA . PHE A 1 81 ? 0.865 -5.780 -6.382 1.00 94.56 81 PHE A CA 1
ATOM 642 C C . PHE A 1 81 ? 0.482 -7.252 -6.220 1.00 94.56 81 PHE A C 1
ATOM 644 O O . PHE A 1 81 ? -0.695 -7.595 -6.161 1.00 94.56 81 PHE A O 1
ATOM 651 N N . SER A 1 82 ? 1.499 -8.094 -6.042 1.00 93.62 82 SER A N 1
ATOM 652 C CA . SER A 1 82 ? 1.336 -9.484 -5.613 1.00 93.62 82 SER A CA 1
ATOM 653 C C . SER A 1 82 ? 0.569 -9.580 -4.299 1.00 93.62 82 SER A C 1
ATOM 655 O O . SER A 1 82 ? 0.873 -8.851 -3.346 1.00 93.62 82 SER A O 1
ATOM 657 N N . LYS A 1 83 ? -0.336 -10.558 -4.184 1.00 94.56 83 LYS A N 1
ATOM 658 C CA . LYS A 1 83 ? -1.041 -10.837 -2.920 1.00 94.56 83 LYS A CA 1
ATOM 659 C C . LYS A 1 83 ? -0.124 -11.325 -1.794 1.00 94.56 83 LYS A C 1
ATOM 661 O O . LYS A 1 83 ? -0.547 -11.354 -0.641 1.00 94.56 83 LYS A O 1
ATOM 666 N N . ASN A 1 84 ? 1.098 -11.745 -2.132 1.00 93.62 84 ASN A N 1
ATOM 667 C CA . ASN A 1 84 ? 2.106 -12.246 -1.199 1.00 93.62 84 ASN A CA 1
ATOM 668 C C . ASN A 1 84 ? 3.227 -11.230 -0.936 1.00 93.62 84 ASN A C 1
ATOM 670 O O . ASN A 1 84 ? 4.190 -11.556 -0.241 1.00 93.62 84 ASN A O 1
ATOM 674 N N . LEU A 1 85 ? 3.121 -10.000 -1.453 1.00 94.44 85 LEU A N 1
ATOM 675 C CA . LEU A 1 85 ? 4.128 -8.962 -1.258 1.00 94.44 85 LEU A CA 1
ATOM 676 C C . LEU A 1 85 ? 4.313 -8.647 0.234 1.00 94.44 85 LEU A C 1
ATOM 678 O O . LEU A 1 85 ? 3.378 -8.232 0.916 1.00 94.44 85 LEU A O 1
ATOM 682 N N . LYS A 1 86 ? 5.534 -8.807 0.742 1.00 94.25 86 LYS A N 1
ATOM 683 C CA . LYS A 1 86 ? 5.908 -8.577 2.144 1.00 94.25 86 LYS A CA 1
ATOM 684 C C . LYS A 1 86 ? 6.634 -7.255 2.346 1.00 94.25 86 LYS A C 1
ATOM 686 O O . LYS A 1 86 ? 6.490 -6.653 3.411 1.00 94.25 86 LYS A O 1
ATOM 691 N N . LYS A 1 87 ? 7.413 -6.798 1.360 1.00 92.44 87 LYS A N 1
ATOM 692 C CA . LYS A 1 87 ? 8.313 -5.652 1.540 1.00 92.44 87 LYS A CA 1
ATOM 693 C C . LYS A 1 87 ? 8.450 -4.784 0.296 1.00 92.44 87 LYS A C 1
ATOM 695 O O . LYS A 1 87 ? 8.693 -5.286 -0.799 1.00 92.44 87 LYS A O 1
ATOM 700 N N . ILE A 1 88 ? 8.359 -3.470 0.499 1.00 93.81 88 ILE A N 1
ATOM 701 C CA . ILE A 1 88 ? 8.667 -2.444 -0.503 1.00 93.81 88 ILE A CA 1
ATOM 702 C C . ILE A 1 88 ? 9.888 -1.662 -0.019 1.00 93.81 88 ILE A C 1
ATOM 704 O O . ILE A 1 88 ? 9.832 -0.960 0.993 1.00 93.81 88 ILE A O 1
ATOM 708 N N . CYS A 1 89 ? 11.004 -1.797 -0.726 1.00 91.44 89 CYS A N 1
ATOM 709 C CA . CYS A 1 89 ? 12.279 -1.221 -0.316 1.00 91.44 89 CYS A CA 1
ATOM 710 C C . CYS A 1 89 ? 12.408 0.279 -0.624 1.00 91.44 89 CYS A C 1
ATOM 712 O O . CYS A 1 89 ? 11.585 0.902 -1.303 1.00 91.44 89 CYS A O 1
ATOM 714 N N . ILE A 1 90 ? 13.486 0.863 -0.094 1.00 89.38 90 ILE A N 1
ATOM 715 C CA . ILE A 1 90 ? 13.807 2.286 -0.211 1.00 89.38 90 ILE A CA 1
ATOM 716 C C . ILE A 1 90 ? 13.729 2.762 -1.667 1.00 89.38 90 ILE A C 1
ATOM 718 O O . ILE A 1 90 ? 14.296 2.158 -2.582 1.00 89.38 90 ILE A O 1
ATOM 722 N N . HIS A 1 91 ? 13.017 3.868 -1.881 1.00 90.38 91 HIS A N 1
ATOM 723 C CA . HIS A 1 91 ? 12.814 4.486 -3.194 1.00 90.38 91 HIS A CA 1
ATOM 724 C C . HIS A 1 91 ? 12.178 3.612 -4.287 1.00 90.38 91 HIS A C 1
ATOM 726 O O . HIS A 1 91 ? 12.238 4.016 -5.447 1.00 90.38 91 HIS A O 1
ATOM 732 N N . ALA A 1 92 ? 11.571 2.465 -3.964 1.00 91.38 92 ALA A N 1
ATOM 733 C CA . ALA A 1 92 ? 11.034 1.528 -4.955 1.00 91.38 92 ALA A CA 1
ATOM 734 C C . ALA A 1 92 ? 10.201 2.190 -6.068 1.00 91.38 92 ALA A C 1
ATOM 736 O O . ALA A 1 92 ? 10.395 1.839 -7.220 1.00 91.38 92 ALA A O 1
ATOM 737 N N . PHE A 1 93 ? 9.362 3.180 -5.757 1.00 93.25 93 PHE A N 1
ATOM 738 C CA . PHE A 1 93 ? 8.530 3.925 -6.714 1.00 93.25 93 PHE A CA 1
ATOM 739 C C . PHE A 1 93 ? 8.843 5.428 -6.750 1.00 93.25 93 PHE A C 1
ATOM 741 O O . PHE A 1 93 ? 8.079 6.212 -7.312 1.00 93.25 93 PHE A O 1
ATOM 748 N N . SER A 1 94 ? 9.962 5.856 -6.161 1.00 91.38 94 SER A N 1
ATOM 749 C CA . SER A 1 94 ? 10.294 7.276 -5.996 1.00 91.38 94 SER A CA 1
ATOM 750 C C . SER A 1 94 ? 10.266 8.027 -7.332 1.00 91.38 94 SER A C 1
ATOM 752 O O . SER A 1 94 ? 10.904 7.605 -8.290 1.00 91.38 94 SER A O 1
ATOM 754 N N . GLY A 1 95 ? 9.541 9.143 -7.413 1.00 91.56 95 GLY A N 1
ATOM 755 C CA . GLY A 1 95 ? 9.408 9.964 -8.619 1.00 91.56 95 GLY A CA 1
ATOM 756 C C . GLY A 1 95 ? 8.425 9.439 -9.673 1.00 91.56 95 GLY A C 1
ATOM 757 O O . GLY A 1 95 ? 8.405 9.975 -10.783 1.00 91.56 95 GLY A O 1
ATOM 758 N N . SER A 1 96 ? 7.613 8.423 -9.361 1.00 92.94 96 SER A N 1
ATOM 759 C CA . SER A 1 96 ? 6.502 7.967 -10.217 1.00 92.94 96 SER A CA 1
ATOM 760 C C . SER A 1 96 ? 5.306 8.917 -10.092 1.00 92.94 96 SER A C 1
ATOM 762 O O . SER A 1 96 ? 4.288 8.610 -9.480 1.00 92.94 96 SER A O 1
ATOM 764 N N . SER A 1 97 ? 5.450 10.130 -10.628 1.00 92.94 97 SER A N 1
ATOM 765 C CA . SER A 1 97 ? 4.543 11.263 -10.380 1.00 92.94 97 SER A CA 1
ATOM 766 C C . SER A 1 97 ? 3.095 11.066 -10.840 1.00 92.94 97 SER A C 1
ATOM 768 O O . SER A 1 97 ? 2.214 11.774 -10.359 1.00 92.94 97 SER A O 1
ATOM 770 N N . LEU A 1 98 ? 2.837 10.144 -11.775 1.00 94.81 98 LEU A N 1
ATOM 771 C CA . LEU A 1 98 ? 1.484 9.827 -12.246 1.00 94.81 98 LEU A CA 1
ATOM 772 C C . LEU A 1 98 ? 0.822 8.670 -11.485 1.00 94.81 98 LEU A C 1
ATOM 774 O O . LEU A 1 98 ? -0.362 8.418 -11.709 1.00 94.81 98 LEU A O 1
ATOM 778 N N . LEU A 1 99 ? 1.531 8.026 -10.552 1.00 94.50 99 LEU A N 1
ATOM 779 C CA . LEU A 1 99 ? 0.967 6.991 -9.696 1.00 94.50 99 LEU A CA 1
ATOM 780 C C . LEU A 1 99 ? 0.115 7.677 -8.628 1.00 94.50 99 LEU A C 1
ATOM 782 O O . LEU A 1 99 ? 0.650 8.281 -7.695 1.00 94.50 99 LEU A O 1
ATOM 786 N N . LYS A 1 100 ? -1.208 7.632 -8.818 1.00 91.31 100 LYS A N 1
ATOM 787 C CA . LYS A 1 100 ? -2.185 8.360 -7.989 1.00 91.31 100 LYS A CA 1
ATOM 788 C C . LYS A 1 100 ? -2.827 7.522 -6.899 1.00 91.31 100 LYS A C 1
ATOM 790 O O . LYS A 1 100 ? -3.208 8.070 -5.874 1.00 91.31 100 LYS A O 1
ATOM 795 N N . ASN A 1 101 ? -2.942 6.218 -7.129 1.00 89.19 101 ASN A N 1
ATOM 796 C CA . ASN A 1 101 ? -3.558 5.285 -6.200 1.00 89.19 101 ASN A CA 1
ATOM 797 C C . ASN A 1 101 ? -2.727 4.005 -6.148 1.00 89.19 101 ASN A C 1
ATOM 799 O O . ASN A 1 101 ? -2.169 3.575 -7.158 1.00 89.19 101 ASN A O 1
ATOM 803 N N . VAL A 1 102 ? -2.687 3.383 -4.974 1.00 94.75 102 VAL A N 1
ATOM 804 C CA . VAL A 1 102 ? -2.084 2.065 -4.754 1.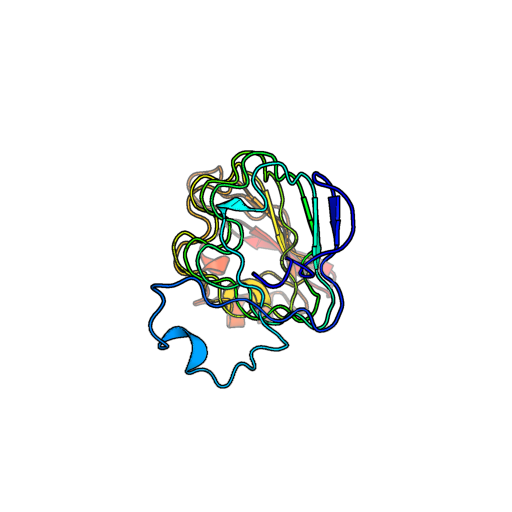00 94.75 102 VAL A CA 1
ATOM 805 C C . VAL A 1 102 ? -2.996 1.232 -3.867 1.00 94.75 102 VAL A C 1
ATOM 807 O O . VAL A 1 102 ? -3.580 1.768 -2.926 1.00 94.75 102 VAL A O 1
ATOM 810 N N . ILE A 1 103 ? -3.096 -0.066 -4.164 1.00 96.12 103 ILE A N 1
ATOM 811 C CA . ILE A 1 103 ? -3.822 -1.042 -3.343 1.00 96.12 103 ILE A CA 1
ATOM 812 C C . ILE A 1 103 ? -2.798 -1.961 -2.681 1.00 96.12 103 ILE A C 1
ATOM 814 O O . ILE A 1 103 ? -2.228 -2.841 -3.317 1.00 96.12 103 ILE A O 1
ATOM 818 N N . LEU A 1 104 ? -2.525 -1.724 -1.406 1.00 96.88 104 LEU A N 1
ATOM 819 C CA . LEU A 1 104 ? -1.535 -2.448 -0.622 1.00 96.88 104 LEU A CA 1
ATOM 820 C C . LEU A 1 104 ? -2.128 -3.780 -0.114 1.00 96.88 104 LEU A C 1
ATOM 822 O O . LEU A 1 104 ? -3.205 -3.769 0.492 1.00 96.88 104 LEU A O 1
ATOM 826 N N . PRO A 1 105 ? -1.440 -4.921 -0.311 1.00 96.62 105 PRO A N 1
ATOM 827 C CA . PRO A 1 105 ? -1.953 -6.234 0.075 1.00 96.62 105 PRO A CA 1
ATOM 828 C C . PRO A 1 105 ? -1.794 -6.504 1.578 1.00 96.62 105 PRO A C 1
ATOM 830 O O . PRO A 1 105 ? -0.856 -6.021 2.217 1.00 96.62 105 PRO A O 1
ATOM 833 N N . LYS A 1 106 ? -2.661 -7.357 2.145 1.00 95.75 106 LYS A N 1
ATOM 834 C CA . LYS A 1 106 ? -2.636 -7.750 3.574 1.00 95.75 106 LYS A CA 1
ATOM 835 C C . LYS A 1 106 ? -1.322 -8.393 4.026 1.00 95.75 106 LYS A C 1
ATOM 837 O O . LYS A 1 106 ? -0.959 -8.331 5.202 1.00 95.75 106 LYS A O 1
ATOM 842 N N . SER A 1 107 ? -0.604 -9.026 3.100 1.00 95.75 107 SER A N 1
ATOM 843 C CA . SER A 1 107 ? 0.685 -9.676 3.353 1.00 95.75 107 SER A CA 1
ATOM 844 C C . SER A 1 107 ? 1.805 -8.696 3.705 1.00 95.75 107 SER A C 1
ATOM 846 O O . SER A 1 107 ? 2.807 -9.120 4.286 1.00 95.75 107 SER A O 1
ATOM 848 N N . LEU A 1 108 ? 1.647 -7.409 3.375 1.00 96.62 108 LEU A N 1
ATOM 849 C CA . LEU A 1 108 ? 2.690 -6.399 3.495 1.00 96.62 108 LEU A CA 1
ATOM 850 C C . LEU A 1 108 ? 3.094 -6.180 4.958 1.00 96.62 108 LEU A C 1
ATOM 852 O O . LEU A 1 108 ? 2.249 -6.068 5.843 1.00 96.62 108 LEU A O 1
ATOM 856 N N . LYS A 1 109 ? 4.404 -6.146 5.216 1.00 95.25 109 LYS A N 1
ATOM 857 C CA . LYS A 1 109 ? 5.003 -6.004 6.556 1.00 95.25 109 LYS A CA 1
ATOM 858 C C . LYS A 1 109 ? 5.870 -4.762 6.689 1.00 95.25 109 LYS A C 1
ATOM 860 O O . LYS A 1 109 ? 5.922 -4.167 7.763 1.00 95.25 109 LYS A O 1
ATOM 865 N N . GLU A 1 110 ? 6.542 -4.360 5.615 1.00 94.62 110 GLU A N 1
ATOM 866 C CA . GLU A 1 110 ? 7.459 -3.224 5.640 1.00 94.62 110 GLU A CA 1
ATOM 867 C C . GLU A 1 110 ? 7.363 -2.396 4.356 1.00 94.62 110 GLU A C 1
ATOM 869 O O . GLU A 1 110 ? 7.409 -2.920 3.241 1.00 94.62 110 GLU A O 1
ATOM 874 N N . ILE A 1 111 ? 7.300 -1.079 4.529 1.00 94.94 111 ILE A N 1
ATOM 875 C CA . ILE A 1 111 ? 7.508 -0.093 3.475 1.00 94.94 111 ILE A CA 1
ATOM 876 C C . ILE A 1 111 ? 8.627 0.815 3.951 1.00 94.94 111 ILE A C 1
ATOM 878 O O . ILE A 1 111 ? 8.545 1.445 5.004 1.00 94.94 111 ILE A O 1
ATOM 882 N N . GLN A 1 112 ? 9.710 0.853 3.195 1.00 92.94 112 GLN A N 1
ATOM 883 C CA . GLN A 1 112 ? 10.881 1.608 3.594 1.00 92.94 112 GLN A CA 1
ATOM 884 C C . GLN A 1 112 ? 10.769 3.083 3.222 1.00 92.94 112 GLN A C 1
ATOM 886 O O . GLN A 1 112 ? 9.950 3.510 2.404 1.00 92.94 112 GLN A O 1
ATOM 891 N N . THR A 1 113 ? 11.639 3.869 3.848 1.00 90.00 113 THR A N 1
ATOM 892 C CA . THR A 1 113 ? 11.705 5.317 3.700 1.00 90.00 113 THR A CA 1
ATOM 893 C C . THR A 1 113 ? 11.706 5.719 2.229 1.00 90.00 113 THR A C 1
ATOM 895 O O . THR A 1 113 ? 12.394 5.123 1.400 1.00 90.00 113 THR A O 1
ATOM 898 N N . TRP A 1 114 ? 10.901 6.728 1.897 1.00 92.12 114 TRP A N 1
ATOM 899 C CA . TRP A 1 114 ? 10.815 7.305 0.553 1.00 92.12 114 TRP A CA 1
ATOM 900 C C . TRP A 1 114 ? 10.430 6.334 -0.574 1.00 92.12 114 TRP A C 1
ATOM 902 O O . TRP A 1 114 ? 10.621 6.682 -1.741 1.00 92.12 114 TRP A O 1
ATOM 912 N N . ALA A 1 115 ? 9.869 5.156 -0.265 1.00 93.44 115 ALA A N 1
ATOM 913 C CA . ALA A 1 115 ? 9.388 4.208 -1.273 1.00 93.44 115 ALA A CA 1
ATOM 914 C C . ALA A 1 115 ? 8.460 4.876 -2.301 1.00 93.44 115 ALA A C 1
ATOM 916 O O . ALA A 1 115 ? 8.628 4.643 -3.491 1.00 93.44 115 ALA A O 1
ATOM 917 N N . PHE A 1 116 ? 7.577 5.775 -1.853 1.00 94.88 116 PHE A N 1
ATOM 918 C CA . PHE A 1 116 ? 6.639 6.527 -2.695 1.00 94.88 116 PHE A CA 1
ATOM 919 C C . PHE A 1 116 ? 6.923 8.039 -2.732 1.00 94.88 116 PHE A C 1
ATOM 921 O O . PHE A 1 116 ? 6.039 8.848 -3.011 1.00 94.88 116 PHE A O 1
ATOM 928 N N . TYR A 1 117 ? 8.160 8.458 -2.444 1.00 92.44 117 TYR A N 1
ATOM 929 C CA . TYR A 1 117 ? 8.514 9.880 -2.475 1.00 92.44 117 TYR A CA 1
ATOM 930 C C . TYR A 1 117 ? 8.304 10.473 -3.875 1.00 92.44 117 TYR A C 1
ATOM 932 O O . TYR A 1 117 ? 8.748 9.898 -4.863 1.00 92.44 117 TYR A O 1
ATOM 940 N N . GLY A 1 118 ? 7.629 11.619 -3.976 1.00 92.00 118 GLY A N 1
ATOM 941 C CA . GLY A 1 118 ? 7.348 12.260 -5.266 1.00 92.00 118 GLY A CA 1
ATOM 942 C C . GLY A 1 118 ? 6.356 11.504 -6.163 1.00 92.00 118 GLY A C 1
ATOM 943 O O . GLY A 1 118 ? 6.283 11.805 -7.353 1.00 92.00 118 GLY A O 1
ATOM 944 N N . CYS A 1 119 ? 5.616 10.527 -5.625 1.00 93.62 119 CYS A N 1
ATOM 945 C CA . CYS A 1 119 ? 4.425 9.990 -6.286 1.00 93.62 119 CYS A CA 1
ATOM 946 C C . CYS A 1 119 ? 3.243 10.956 -6.120 1.00 93.62 119 CYS A C 1
ATOM 948 O O . CYS A 1 119 ? 3.191 11.715 -5.152 1.00 93.62 119 CYS A O 1
ATOM 950 N N . GLY A 1 120 ? 2.279 10.900 -7.039 1.00 92.62 120 GLY A N 1
ATOM 951 C CA . GLY A 1 120 ? 1.053 11.702 -6.997 1.00 92.62 120 GLY A CA 1
ATOM 952 C C . GLY A 1 120 ? -0.041 11.119 -6.097 1.00 92.62 120 GLY A C 1
ATOM 953 O O . GLY A 1 120 ? -1.216 11.302 -6.407 1.00 92.62 120 GLY A O 1
ATOM 954 N N . LEU A 1 121 ? 0.335 10.377 -5.048 1.00 92.75 121 LEU A N 1
ATOM 955 C CA . LEU A 1 121 ? -0.600 9.681 -4.163 1.00 92.75 121 LEU A CA 1
ATOM 956 C C . LEU A 1 121 ? -1.374 10.685 -3.303 1.00 92.75 121 LEU A C 1
ATOM 958 O O . LEU A 1 121 ? -0.785 11.313 -2.423 1.00 92.75 121 LEU A O 1
ATOM 962 N N . ASP A 1 122 ? -2.681 10.791 -3.544 1.00 90.62 122 ASP A N 1
ATOM 963 C CA . ASP A 1 122 ? -3.620 11.494 -2.654 1.00 90.62 122 ASP A CA 1
ATOM 964 C C . ASP A 1 122 ? -4.262 10.483 -1.697 1.00 90.62 122 ASP A C 1
ATOM 966 O O . ASP A 1 122 ? -4.213 10.644 -0.481 1.00 90.62 122 ASP A O 1
ATOM 970 N N . ASP A 1 123 ? -4.742 9.361 -2.229 1.00 93.06 123 ASP A N 1
ATOM 971 C CA . ASP A 1 123 ? -5.387 8.310 -1.452 1.00 93.06 123 ASP A CA 1
ATOM 972 C C . ASP A 1 123 ? -4.601 6.991 -1.585 1.00 93.06 123 ASP A C 1
ATOM 974 O O . ASP A 1 123 ? -4.091 6.639 -2.654 1.00 93.06 123 ASP A O 1
ATOM 978 N N . ILE A 1 124 ? -4.501 6.241 -0.486 1.00 94.56 124 ILE A N 1
ATOM 979 C CA . ILE A 1 124 ? -3.991 4.866 -0.486 1.00 94.56 124 ILE A CA 1
ATOM 980 C C . ILE A 1 124 ? -5.089 3.907 -0.052 1.00 94.56 124 ILE A C 1
ATOM 982 O O . ILE A 1 124 ? -5.903 4.220 0.816 1.00 94.56 124 ILE A O 1
ATOM 986 N N . PHE A 1 125 ? -5.087 2.722 -0.644 1.00 95.94 125 PHE A N 1
ATOM 987 C CA . PHE A 1 125 ? -6.013 1.651 -0.322 1.00 95.94 125 PHE A CA 1
ATOM 988 C C . PHE A 1 125 ? -5.219 0.510 0.294 1.00 95.94 125 PHE A C 1
ATOM 990 O O . PHE A 1 125 ? -4.144 0.157 -0.189 1.00 95.94 125 PHE A O 1
ATOM 997 N N . TYR A 1 126 ? -5.735 -0.065 1.365 1.00 96.69 126 TYR A N 1
ATOM 998 C CA . TYR A 1 126 ? -5.196 -1.250 2.002 1.00 96.69 126 TYR A CA 1
ATOM 999 C C . TYR A 1 126 ? -6.300 -2.295 2.073 1.00 96.69 126 TYR A C 1
ATOM 1001 O O . TYR A 1 126 ? -7.394 -2.015 2.556 1.00 96.69 126 TYR A O 1
ATOM 1009 N N . ASP A 1 127 ? -6.011 -3.500 1.591 1.00 95.12 127 ASP A N 1
ATOM 1010 C CA . ASP A 1 127 ? -7.011 -4.569 1.498 1.00 95.12 127 ASP A CA 1
ATOM 1011 C C . ASP A 1 127 ? -7.426 -5.124 2.881 1.00 95.12 127 ASP A C 1
ATOM 1013 O O . ASP A 1 127 ? -8.423 -5.830 3.014 1.00 95.12 127 ASP A O 1
ATOM 1017 N N . GLY A 1 128 ? -6.672 -4.805 3.939 1.00 94.00 128 GLY A N 1
ATOM 1018 C CA . GLY A 1 128 ? -6.948 -5.204 5.322 1.00 94.00 128 GLY A CA 1
ATOM 1019 C C . GLY A 1 128 ? -7.639 -4.144 6.172 1.00 94.00 128 GLY A C 1
ATOM 1020 O O . GLY A 1 128 ? -8.199 -3.162 5.686 1.00 94.00 128 GLY A O 1
ATOM 1021 N N . THR A 1 129 ? -7.638 -4.389 7.473 1.00 92.94 129 THR A N 1
ATOM 1022 C CA . THR A 1 129 ? -8.183 -3.497 8.505 1.00 92.94 129 THR A CA 1
ATOM 1023 C C . THR A 1 129 ? -7.171 -2.424 8.905 1.00 92.94 129 THR A C 1
ATOM 1025 O O . THR A 1 129 ? -5.961 -2.602 8.729 1.00 92.94 129 THR A O 1
ATOM 1028 N N . ILE A 1 130 ? -7.625 -1.332 9.521 1.00 89.38 130 ILE A N 1
ATOM 1029 C CA . ILE A 1 130 ? -6.714 -0.304 10.047 1.00 89.38 130 ILE A CA 1
ATOM 1030 C C . ILE A 1 130 ? -5.756 -0.869 11.107 1.00 89.38 130 ILE A C 1
ATOM 1032 O O . ILE A 1 130 ? -4.606 -0.445 11.201 1.00 89.38 130 ILE A O 1
ATOM 1036 N N . PHE A 1 131 ? -6.193 -1.879 11.865 1.00 87.25 131 PHE A N 1
ATOM 1037 C CA . PHE A 1 131 ? -5.373 -2.561 12.870 1.00 87.25 131 PHE A CA 1
ATOM 1038 C C . PHE A 1 131 ? -4.265 -3.422 12.272 1.00 87.25 131 PHE A C 1
ATOM 1040 O O . PHE A 1 131 ? -3.206 -3.591 12.874 1.00 87.25 131 PHE A O 1
ATOM 1047 N N . GLU A 1 132 ? -4.512 -4.020 11.111 1.00 92.75 132 GLU A N 1
ATOM 1048 C CA . GLU A 1 132 ? -3.480 -4.736 10.369 1.00 92.75 132 GLU A CA 1
ATOM 1049 C C . GLU A 1 132 ? -2.498 -3.752 9.733 1.00 92.75 132 GLU A C 1
ATOM 1051 O O . GLU A 1 132 ? -1.291 -3.981 9.808 1.00 92.75 132 GLU A O 1
ATOM 1056 N N . PHE A 1 133 ? -2.995 -2.630 9.199 1.00 92.44 133 PHE A N 1
ATOM 1057 C CA . PHE A 1 133 ? -2.154 -1.574 8.640 1.00 92.44 133 PHE A CA 1
ATOM 1058 C C . PHE A 1 133 ? -1.222 -0.951 9.688 1.00 92.44 133 PHE A C 1
ATOM 1060 O O . PHE A 1 133 ? -0.050 -0.726 9.401 1.00 92.44 133 PHE A O 1
ATOM 1067 N N . ASP A 1 134 ? -1.699 -0.727 10.917 1.00 88.81 134 ASP A N 1
ATOM 1068 C CA . ASP A 1 134 ? -0.897 -0.143 12.005 1.00 88.81 134 ASP A CA 1
ATOM 1069 C C . ASP A 1 134 ? 0.326 -0.997 12.387 1.00 88.81 134 ASP A C 1
ATOM 1071 O O . ASP A 1 134 ? 1.340 -0.490 12.865 1.00 88.81 134 ASP A O 1
ATOM 1075 N N . LYS A 1 135 ? 0.271 -2.306 12.114 1.00 91.50 135 LYS A N 1
ATOM 1076 C CA . LYS A 1 135 ? 1.391 -3.234 12.338 1.00 91.50 135 LYS A CA 1
ATOM 1077 C C . LYS A 1 135 ? 2.464 -3.141 11.249 1.00 91.50 135 LYS A C 1
ATOM 1079 O O . LYS A 1 135 ? 3.541 -3.715 11.415 1.00 91.50 135 LYS A O 1
ATOM 1084 N N . ILE A 1 136 ? 2.184 -2.474 10.128 1.00 92.75 136 ILE A N 1
ATOM 1085 C CA . ILE A 1 136 ? 3.123 -2.329 9.015 1.00 92.75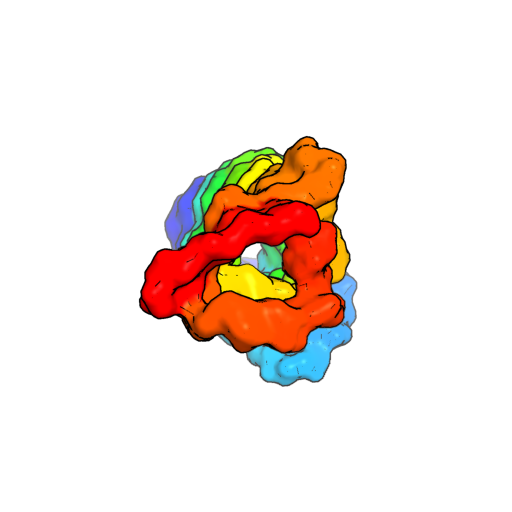 136 ILE A CA 1
ATOM 1086 C C . ILE A 1 136 ? 4.148 -1.257 9.372 1.00 92.75 136 ILE A C 1
ATOM 1088 O O . ILE A 1 136 ? 3.816 -0.106 9.653 1.00 92.75 136 ILE A O 1
ATOM 1092 N N . ASN A 1 137 ? 5.432 -1.602 9.282 1.00 91.56 137 ASN A N 1
ATOM 1093 C CA . ASN A 1 137 ? 6.487 -0.612 9.448 1.00 91.56 137 ASN A CA 1
ATOM 1094 C C . ASN A 1 137 ? 6.595 0.243 8.181 1.00 91.56 137 ASN A C 1
ATOM 1096 O O . ASN A 1 137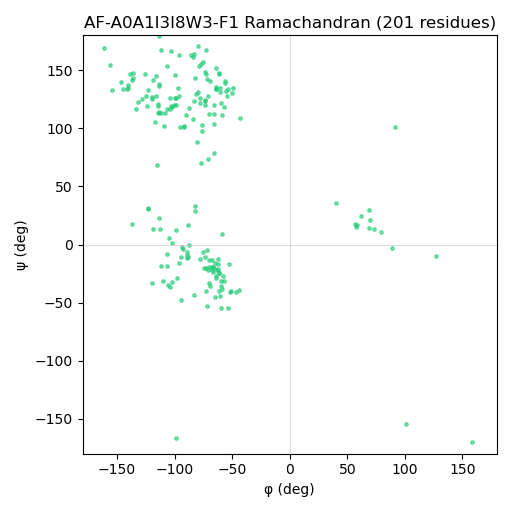 ? 7.230 -0.168 7.212 1.00 91.56 137 ASN A O 1
ATOM 1100 N N . THR A 1 138 ? 5.977 1.425 8.182 1.00 87.44 138 THR A N 1
ATOM 1101 C CA . THR A 1 138 ? 5.935 2.301 7.002 1.00 87.44 138 THR A CA 1
ATOM 1102 C C . THR A 1 138 ? 7.100 3.283 6.898 1.00 87.44 138 THR A C 1
ATOM 1104 O O . THR A 1 138 ? 7.208 3.954 5.879 1.00 87.44 138 THR A O 1
ATOM 1107 N N . ARG A 1 139 ? 7.962 3.421 7.919 1.00 84.50 139 ARG A N 1
ATOM 1108 C CA . ARG A 1 139 ? 9.147 4.319 7.947 1.00 84.50 139 ARG A CA 1
ATOM 1109 C C . ARG A 1 139 ? 8.948 5.710 7.307 1.00 84.50 139 ARG A C 1
ATOM 1111 O O . ARG A 1 139 ? 9.865 6.242 6.673 1.00 84.50 139 ARG A O 1
ATOM 1118 N N . GLY A 1 140 ? 7.753 6.292 7.448 1.00 79.56 140 GLY A N 1
ATOM 1119 C CA . GLY A 1 140 ? 7.399 7.579 6.840 1.00 79.56 140 GLY A CA 1
ATOM 1120 C C . GLY A 1 140 ? 7.281 7.547 5.311 1.00 79.56 140 GLY A C 1
ATOM 1121 O O . GLY A 1 140 ? 7.572 8.540 4.656 1.00 79.56 140 GLY A O 1
ATOM 1122 N N . ALA A 1 141 ? 6.897 6.422 4.710 1.00 85.31 141 ALA A N 1
ATOM 1123 C CA . ALA A 1 141 ? 6.742 6.286 3.262 1.00 85.31 141 ALA A CA 1
ATOM 1124 C C . ALA A 1 141 ? 5.594 7.135 2.687 1.00 85.31 141 ALA A C 1
ATOM 1126 O O . ALA A 1 141 ? 5.639 7.488 1.510 1.00 85.31 141 ALA A O 1
ATOM 1127 N N . PHE A 1 142 ? 4.606 7.495 3.513 1.00 83.75 142 PHE A N 1
ATOM 1128 C CA . PHE A 1 142 ? 3.393 8.219 3.121 1.00 83.75 142 PHE A CA 1
ATOM 1129 C C . PHE A 1 142 ? 3.324 9.611 3.766 1.00 83.75 142 PHE A C 1
ATOM 1131 O O . PHE A 1 142 ? 2.506 9.860 4.644 1.00 83.75 142 PHE A O 1
ATOM 1138 N N . LEU A 1 143 ? 4.209 10.528 3.360 1.00 70.62 143 LEU A N 1
ATOM 1139 C CA . LEU A 1 143 ? 4.323 11.850 4.003 1.00 70.62 143 LEU A CA 1
ATOM 1140 C C . LEU A 1 143 ? 3.193 12.831 3.655 1.00 70.62 143 LEU A C 1
ATOM 1142 O O . LEU A 1 143 ? 2.995 13.781 4.402 1.00 70.62 143 LEU A O 1
ATOM 1146 N N . ASN A 1 144 ? 2.468 12.614 2.551 1.00 78.12 144 ASN A N 1
ATOM 1147 C CA . ASN A 1 144 ? 1.522 13.596 1.999 1.00 78.12 144 ASN A CA 1
ATOM 1148 C C . ASN A 1 144 ? 0.193 12.986 1.534 1.00 78.12 144 ASN A C 1
ATOM 1150 O O . ASN A 1 144 ? -0.511 13.609 0.745 1.00 78.12 144 ASN A O 1
ATOM 1154 N N . ILE A 1 145 ? -0.140 11.773 1.981 1.00 88.31 145 ILE A N 1
ATOM 1155 C CA . ILE A 1 145 ? -1.437 11.189 1.634 1.00 88.31 145 ILE A CA 1
ATOM 1156 C C . ILE A 1 145 ? -2.548 11.958 2.351 1.00 88.31 145 ILE A C 1
ATOM 1158 O O . ILE A 1 145 ? -2.419 12.343 3.516 1.00 88.31 145 ILE A O 1
ATOM 1162 N N . ARG A 1 146 ? -3.653 12.165 1.651 1.00 89.25 146 ARG A N 1
ATOM 1163 C CA . ARG A 1 146 ? -4.889 12.717 2.177 1.00 89.25 146 ARG A CA 1
ATOM 1164 C C . ARG A 1 146 ? -5.728 11.653 2.852 1.00 89.25 146 ARG A C 1
ATOM 1166 O O . ARG A 1 146 ? -6.264 11.941 3.918 1.00 89.25 146 ARG A O 1
ATOM 1173 N N . ARG A 1 147 ? -5.863 10.455 2.273 1.00 91.00 147 ARG A N 1
ATOM 1174 C CA . ARG A 1 147 ? -6.674 9.388 2.880 1.00 91.00 147 ARG A CA 1
ATOM 1175 C C . ARG A 1 147 ? -6.025 8.019 2.841 1.00 91.00 147 ARG A C 1
ATOM 1177 O O . ARG A 1 147 ? -5.325 7.670 1.895 1.00 91.00 147 ARG A O 1
ATOM 1184 N N . LEU A 1 148 ? -6.325 7.236 3.869 1.00 91.88 148 LEU A N 1
ATOM 1185 C CA . LEU A 1 148 ? -6.106 5.796 3.908 1.00 91.88 148 LEU A CA 1
ATOM 1186 C C . LEU A 1 148 ? -7.466 5.109 3.966 1.00 91.88 148 LEU A C 1
ATOM 1188 O O . LEU A 1 148 ? -8.224 5.310 4.911 1.00 91.88 148 LEU A O 1
ATOM 1192 N N . HIS A 1 149 ? -7.753 4.295 2.961 1.00 93.69 149 HIS A N 1
ATOM 1193 C CA . HIS A 1 149 ? -8.935 3.449 2.900 1.00 93.69 149 HIS A CA 1
ATOM 1194 C C . HIS A 1 149 ? -8.548 2.035 3.318 1.00 93.69 149 HIS A C 1
ATOM 1196 O O . HIS A 1 149 ? -7.702 1.408 2.684 1.00 93.69 149 HIS A O 1
ATOM 1202 N N . CYS A 1 150 ? -9.171 1.545 4.377 1.00 93.94 150 CYS A N 1
ATOM 1203 C CA . CYS A 1 150 ? -9.109 0.169 4.842 1.00 93.94 150 CYS A CA 1
ATOM 1204 C C . CYS A 1 150 ? -10.480 -0.493 4.641 1.00 93.94 150 CYS A C 1
ATOM 1206 O O . CYS A 1 150 ? -11.489 0.167 4.390 1.00 93.94 150 CYS A O 1
ATOM 1208 N N . SER A 1 151 ? -10.538 -1.814 4.774 1.00 93.25 151 SER A N 1
ATOM 1209 C CA . SER A 1 151 ? -11.797 -2.573 4.682 1.00 93.25 151 SER A CA 1
ATOM 1210 C C . SER A 1 151 ? -12.828 -2.197 5.762 1.00 93.25 151 SER A C 1
ATOM 1212 O O . SER A 1 151 ? -14.036 -2.356 5.561 1.00 93.25 151 SER A O 1
ATOM 1214 N N . ASP A 1 152 ? -12.361 -1.675 6.896 1.00 89.69 152 ASP A N 1
ATOM 1215 C CA . ASP A 1 152 ? -13.147 -1.338 8.079 1.00 89.69 152 ASP A CA 1
ATOM 1216 C C . ASP A 1 152 ? -13.350 0.169 8.291 1.00 89.69 152 ASP A C 1
ATOM 1218 O O . ASP A 1 152 ? -14.279 0.543 9.012 1.00 89.69 152 ASP A O 1
ATOM 1222 N N . CYS A 1 153 ? -12.541 1.037 7.671 1.00 88.50 153 CYS A N 1
ATOM 1223 C CA . CYS A 1 153 ? -12.689 2.490 7.774 1.00 88.50 153 CYS A CA 1
ATOM 1224 C C . CYS A 1 153 ? -11.974 3.275 6.667 1.00 88.50 153 CYS A C 1
ATOM 1226 O O . CYS A 1 153 ? -11.116 2.758 5.957 1.00 88.50 153 CYS A O 1
ATOM 1228 N N . THR A 1 154 ? -12.270 4.573 6.600 1.00 89.94 154 THR A N 1
ATOM 1229 C CA . THR A 1 154 ? -11.437 5.558 5.901 1.00 89.94 154 THR A CA 1
ATOM 1230 C C . THR A 1 154 ? -10.898 6.562 6.915 1.00 89.94 154 THR A C 1
ATOM 1232 O O . THR A 1 154 ? -11.659 7.158 7.680 1.00 89.94 154 THR A O 1
ATOM 1235 N N . VAL A 1 155 ? -9.580 6.760 6.909 1.00 86.31 155 VAL A N 1
ATOM 1236 C CA . VAL A 1 155 ? -8.882 7.773 7.705 1.00 86.31 155 VAL A CA 1
ATOM 1237 C C . VAL A 1 155 ? -8.565 8.966 6.807 1.00 86.31 155 VAL A C 1
ATOM 1239 O O . VAL A 1 155 ? -7.841 8.818 5.825 1.00 86.31 155 VAL A O 1
ATOM 1242 N N . ASP A 1 156 ? -9.083 10.147 7.143 1.00 87.50 156 ASP A N 1
ATOM 1243 C CA . ASP A 1 156 ? -8.822 11.404 6.438 1.00 87.50 156 ASP A CA 1
ATOM 1244 C C . ASP A 1 156 ? -7.805 12.259 7.220 1.00 87.50 156 ASP A C 1
ATOM 1246 O O . ASP A 1 156 ? -8.026 12.679 8.364 1.00 87.50 156 ASP A O 1
ATOM 1250 N N . PHE A 1 157 ? -6.668 12.520 6.579 1.00 82.88 157 PHE A N 1
ATOM 1251 C CA . PHE A 1 157 ? -5.542 13.285 7.104 1.00 82.88 157 PHE A CA 1
ATOM 1252 C C . PHE A 1 157 ? -5.587 14.781 6.732 1.00 82.88 157 PHE A C 1
ATOM 1254 O O . PHE A 1 157 ? -4.729 15.540 7.180 1.00 82.88 157 PHE A O 1
ATOM 1261 N N . SER A 1 158 ? -6.577 15.239 5.952 1.00 79.94 158 SER A N 1
ATOM 1262 C CA . SER A 1 158 ? -6.678 16.633 5.474 1.00 79.94 158 SER A CA 1
ATOM 1263 C C . SER A 1 158 ? -7.012 17.654 6.564 1.00 79.94 158 SER A C 1
ATOM 1265 O O . SER A 1 158 ? -6.789 18.854 6.386 1.00 79.94 158 SER A O 1
ATOM 1267 N N . LYS A 1 159 ? -7.551 17.203 7.701 1.00 68.81 159 LYS A N 1
ATOM 1268 C CA . LYS A 1 159 ? -7.932 18.063 8.827 1.00 68.81 159 LYS A CA 1
ATOM 1269 C C . LYS A 1 159 ? -6.867 18.038 9.923 1.00 68.81 159 LYS A C 1
ATOM 1271 O O . LYS A 1 159 ? -6.224 17.023 10.189 1.00 68.81 159 LYS A O 1
ATOM 1276 N N . LYS A 1 160 ? -6.688 19.181 10.597 1.00 62.41 160 LYS A N 1
ATOM 1277 C CA . LYS A 1 160 ? -5.802 19.308 11.763 1.00 62.41 160 LYS A CA 1
ATOM 1278 C C . LYS A 1 160 ? -6.382 18.463 12.904 1.00 62.41 160 LYS A C 1
ATOM 1280 O O . LYS A 1 160 ? -7.359 18.862 13.524 1.00 62.41 160 LYS A O 1
ATOM 1285 N N . GLY A 1 161 ? -5.779 17.299 13.143 1.00 61.62 161 GLY A N 1
ATOM 1286 C CA . GLY A 1 161 ? -6.406 16.224 13.914 1.00 61.62 161 GLY A CA 1
ATOM 1287 C C . GLY A 1 161 ? -7.150 15.295 12.958 1.00 61.62 161 GLY A C 1
ATOM 1288 O O . GLY A 1 161 ? -8.218 15.638 12.465 1.00 61.62 161 GLY A O 1
ATOM 1289 N N . TYR A 1 162 ? -6.530 14.158 12.644 1.00 66.69 162 TYR A N 1
ATOM 1290 C CA . TYR A 1 162 ? -7.039 13.183 11.678 1.00 66.69 162 TYR A CA 1
ATOM 1291 C C . TYR A 1 162 ? -8.451 12.713 12.047 1.00 66.69 162 TYR A C 1
ATOM 1293 O O . TYR A 1 162 ? -8.734 12.513 13.232 1.00 66.69 162 TYR A O 1
ATOM 1301 N N . TYR A 1 163 ? -9.308 12.548 11.040 1.00 67.81 163 TYR A N 1
ATOM 1302 C CA . TYR A 1 163 ? -10.723 12.207 11.193 1.00 67.81 163 TYR A CA 1
ATOM 1303 C C . TYR A 1 163 ? -10.995 10.815 10.628 1.00 67.81 163 TYR A C 1
ATOM 1305 O O . TYR A 1 163 ? -10.478 10.472 9.567 1.00 67.81 163 TYR A O 1
ATOM 1313 N N . ILE A 1 164 ? -11.802 10.022 11.329 1.00 77.25 164 ILE A N 1
ATOM 1314 C CA . ILE A 1 164 ? -12.274 8.726 10.836 1.00 77.25 164 ILE A CA 1
ATOM 1315 C C . ILE A 1 164 ? -13.780 8.836 10.622 1.00 77.25 164 ILE A C 1
ATOM 1317 O O . ILE A 1 164 ? -14.524 9.010 11.591 1.00 77.25 164 ILE A O 1
ATOM 1321 N N . ASP A 1 165 ? -14.210 8.746 9.360 1.00 71.88 165 ASP A N 1
ATOM 1322 C CA . ASP A 1 165 ? -15.615 8.935 8.970 1.00 71.88 165 ASP A CA 1
ATOM 1323 C C . ASP A 1 165 ? -16.524 7.915 9.676 1.00 71.88 165 ASP A C 1
ATOM 1325 O O . ASP A 1 165 ? -17.478 8.281 10.364 1.00 71.88 165 ASP A O 1
ATOM 1329 N N . GLU A 1 166 ? -16.201 6.629 9.532 1.00 79.75 166 GLU A N 1
ATOM 1330 C CA . GLU A 1 166 ? -16.844 5.516 10.226 1.00 79.75 166 GLU A CA 1
ATOM 1331 C C . GLU A 1 166 ? -15.855 4.345 10.331 1.00 79.75 166 GLU A C 1
ATOM 1333 O O . GLU A 1 166 ? -15.210 3.993 9.344 1.00 79.75 166 GLU A O 1
ATOM 1338 N N . LEU A 1 167 ? -15.733 3.749 11.520 1.00 83.12 167 LEU A N 1
ATOM 1339 C CA . LEU A 1 167 ? -14.948 2.542 11.776 1.00 83.12 167 LEU A CA 1
ATOM 1340 C C . LEU A 1 167 ? -15.865 1.396 12.185 1.00 83.12 167 LEU A C 1
ATOM 1342 O O . LEU A 1 167 ? -16.561 1.480 13.198 1.00 83.12 167 LEU A O 1
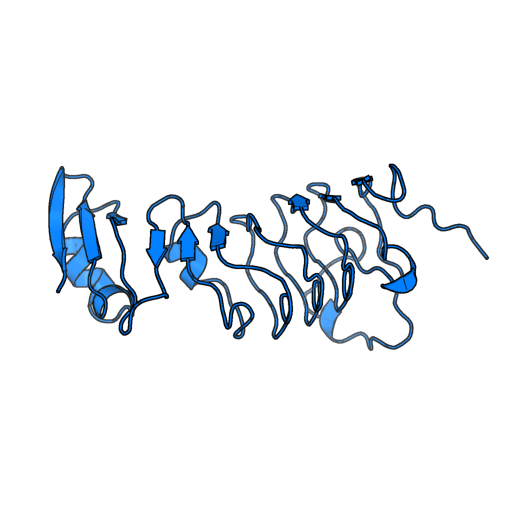ATOM 1346 N N . LYS A 1 168 ? -15.831 0.313 11.412 1.00 83.94 168 LYS A N 1
ATOM 1347 C CA . LYS A 1 168 ? -16.513 -0.944 11.724 1.00 83.94 168 LYS A CA 1
ATOM 1348 C C . LYS A 1 168 ? -15.624 -1.769 12.650 1.00 83.94 168 LYS A C 1
ATOM 1350 O O . LYS A 1 168 ? -14.596 -2.279 12.222 1.00 83.94 168 LYS A O 1
ATOM 1355 N N . TYR A 1 169 ? -16.008 -1.882 13.915 1.00 83.38 169 TYR A N 1
ATOM 1356 C CA . TYR A 1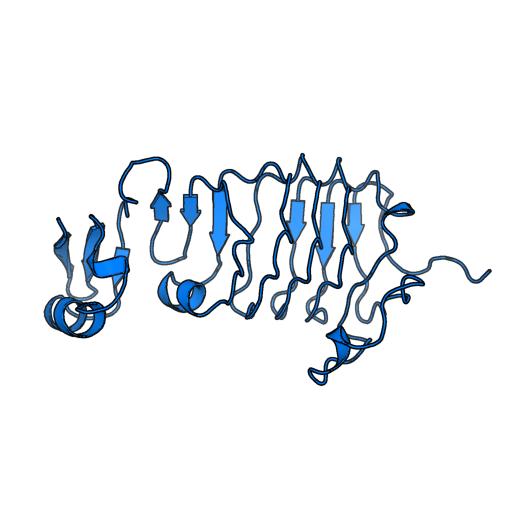 169 ? -15.245 -2.618 14.918 1.00 83.38 169 TYR A CA 1
ATOM 1357 C C . TYR A 1 169 ? -15.893 -3.970 15.224 1.00 83.38 169 TYR A C 1
ATOM 1359 O O . TYR A 1 169 ? -17.071 -4.041 15.577 1.00 83.38 169 TYR A O 1
ATOM 1367 N N . GLU A 1 170 ? -15.111 -5.043 15.114 1.00 83.38 170 GLU A N 1
ATOM 1368 C CA . GLU A 1 170 ? -15.527 -6.390 15.505 1.00 83.38 170 GLU A CA 1
ATOM 1369 C C . GLU A 1 170 ? -15.393 -6.574 17.022 1.00 83.38 170 GLU A C 1
ATOM 1371 O O . GLU A 1 170 ? -14.362 -7.003 17.538 1.00 83.38 170 GLU A O 1
ATOM 1376 N N . GLY A 1 171 ? -16.446 -6.215 17.754 1.00 82.75 171 GLY A N 1
ATOM 1377 C CA . GLY A 1 171 ? -16.495 -6.285 19.211 1.00 82.75 171 GLY A CA 1
ATOM 1378 C C . GLY A 1 171 ? -17.560 -5.357 19.785 1.00 82.75 171 GLY A C 1
ATOM 1379 O O . GLY A 1 171 ? -18.367 -4.807 19.042 1.00 82.75 171 GLY A O 1
ATOM 1380 N N . THR A 1 172 ? -17.547 -5.185 21.107 1.00 85.31 172 THR A N 1
ATOM 1381 C CA . THR A 1 172 ? -18.447 -4.273 21.832 1.00 85.31 172 THR A CA 1
ATOM 1382 C C . THR A 1 172 ? -17.787 -2.917 22.089 1.00 85.31 172 THR A C 1
ATOM 1384 O O . THR A 1 172 ? -16.555 -2.800 22.074 1.00 85.31 172 THR A O 1
ATOM 1387 N N . ILE A 1 173 ? -18.580 -1.890 22.418 1.00 82.19 173 ILE A N 1
ATOM 1388 C CA . ILE A 1 173 ? -18.051 -0.575 22.833 1.00 82.19 173 ILE A CA 1
ATOM 1389 C C . ILE A 1 173 ? -17.162 -0.691 24.083 1.00 82.19 173 ILE A C 1
ATOM 1391 O O . ILE A 1 173 ? -16.179 0.042 24.223 1.00 82.19 173 ILE A O 1
ATOM 1395 N N . GLU A 1 174 ? -17.491 -1.589 25.012 1.00 84.31 174 GLU A N 1
ATOM 1396 C CA . GLU A 1 174 ? -16.685 -1.810 26.217 1.00 84.31 174 GLU A CA 1
ATOM 1397 C C . GLU A 1 174 ? -15.303 -2.375 25.867 1.00 84.31 174 GLU A C 1
ATOM 1399 O O . GLU A 1 174 ? -14.285 -1.844 26.319 1.00 84.31 174 GLU A O 1
ATOM 1404 N N . ASN A 1 175 ? -15.256 -3.368 24.972 1.00 83.06 175 ASN A N 1
ATOM 1405 C CA . ASN A 1 175 ? -14.000 -3.898 24.449 1.00 83.06 175 ASN A CA 1
ATOM 1406 C C . ASN A 1 175 ? -13.200 -2.809 23.732 1.00 83.06 175 ASN A C 1
ATOM 1408 O O . ASN A 1 175 ? -12.014 -2.656 24.014 1.00 83.06 175 ASN A O 1
ATOM 1412 N N . TRP A 1 176 ? -13.849 -1.989 22.895 1.00 81.50 176 TRP A N 1
ATOM 1413 C CA . TRP A 1 176 ? -13.203 -0.848 22.241 1.00 81.50 176 TRP A CA 1
ATOM 1414 C C . TRP A 1 176 ? -12.515 0.068 23.255 1.00 81.50 176 TRP A C 1
ATOM 1416 O O . TRP A 1 176 ? -11.317 0.326 23.146 1.00 81.50 176 TRP A O 1
ATOM 1426 N N . LYS A 1 177 ? -13.251 0.540 24.269 1.00 80.94 177 LYS A N 1
ATOM 1427 C CA . LYS A 1 177 ? -12.724 1.467 25.283 1.00 80.94 177 LYS A CA 1
ATOM 1428 C C . LYS A 1 177 ? -11.529 0.877 26.032 1.00 80.94 177 LYS A C 1
ATOM 1430 O O . LYS A 1 177 ? -10.565 1.595 26.296 1.00 80.94 177 LYS A O 1
ATOM 1435 N N . ASN A 1 178 ? -11.569 -0.421 26.327 1.00 83.19 178 ASN A N 1
ATOM 1436 C CA . ASN A 1 178 ? -10.493 -1.116 27.026 1.00 83.19 178 ASN A CA 1
ATOM 1437 C C . ASN A 1 178 ? -9.259 -1.306 26.129 1.00 83.19 178 ASN A C 1
ATOM 1439 O O . ASN A 1 178 ? -8.157 -0.893 26.501 1.00 83.19 178 ASN A O 1
ATOM 1443 N N . THR A 1 179 ? -9.434 -1.877 24.932 1.00 78.25 179 THR A N 1
ATOM 1444 C CA . THR A 1 179 ? -8.334 -2.193 24.005 1.00 78.25 179 THR A CA 1
ATOM 1445 C C . THR A 1 179 ? -7.697 -0.938 23.415 1.00 78.25 179 THR A C 1
ATOM 1447 O O . THR A 1 179 ? -6.486 -0.895 23.215 1.00 78.25 179 THR A O 1
ATOM 1450 N N . MET A 1 180 ? -8.489 0.102 23.152 1.00 76.62 180 MET A N 1
ATOM 1451 C CA . MET A 1 180 ? -8.007 1.318 22.503 1.00 76.62 180 MET A CA 1
ATOM 1452 C C . MET A 1 180 ? -7.490 2.362 23.486 1.00 76.62 180 MET A C 1
ATOM 1454 O O . MET A 1 180 ? -6.896 3.335 23.042 1.00 76.62 180 MET A O 1
ATOM 1458 N N . SER A 1 181 ? -7.627 2.168 24.802 1.00 73.44 181 SER A N 1
ATOM 1459 C CA . SER A 1 181 ? -7.261 3.160 25.829 1.00 73.44 181 SER A CA 1
ATOM 1460 C C . SER A 1 181 ? -5.906 3.858 25.595 1.00 73.44 181 SER A C 1
ATOM 1462 O O . SER A 1 181 ? -5.809 5.077 25.758 1.00 73.44 181 SER A O 1
ATOM 1464 N N . THR A 1 182 ? -4.890 3.129 25.124 1.00 73.12 182 THR A N 1
ATOM 1465 C CA . THR A 1 182 ? -3.542 3.640 24.811 1.00 73.12 182 THR A CA 1
ATOM 1466 C C . THR A 1 182 ? -3.230 3.757 23.312 1.00 73.12 182 THR A C 1
ATOM 1468 O O . THR A 1 182 ? -2.205 4.340 22.947 1.00 73.12 182 THR A O 1
ATOM 1471 N N . HIS A 1 183 ? -4.101 3.249 22.437 1.00 78.06 183 HIS A N 1
ATOM 1472 C CA . HIS A 1 183 ? -3.907 3.233 20.988 1.00 78.06 183 HIS A CA 1
ATOM 1473 C C . HIS A 1 183 ? -4.077 4.636 20.388 1.00 78.06 183 HIS A C 1
ATOM 1475 O O . HIS A 1 183 ? -4.893 5.436 20.850 1.00 78.06 183 HIS A O 1
ATOM 1481 N N . TRP A 1 184 ? -3.340 4.966 19.323 1.00 76.38 184 TRP A N 1
ATOM 1482 C CA . TRP A 1 184 ? -3.407 6.308 18.727 1.00 76.38 184 TRP A CA 1
ATOM 1483 C C . TRP A 1 184 ? -4.789 6.635 18.147 1.00 76.38 184 TRP A C 1
ATOM 1485 O O . TRP A 1 184 ? -5.181 7.801 18.152 1.00 76.38 184 TRP A O 1
ATOM 1495 N N . LEU A 1 185 ? -5.531 5.614 17.700 1.00 74.00 185 LEU A N 1
ATOM 1496 C CA . LEU A 1 185 ? -6.924 5.730 17.245 1.00 74.00 185 LEU A CA 1
ATOM 1497 C C . LEU A 1 185 ? -7.831 6.322 18.332 1.00 74.00 185 LEU A C 1
ATOM 1499 O O . LEU A 1 185 ? -8.735 7.084 18.017 1.00 74.00 185 LEU A O 1
ATOM 1503 N N . ASN A 1 186 ? -7.531 6.074 19.610 1.00 71.50 186 ASN A N 1
ATOM 1504 C CA . ASN A 1 186 ? -8.308 6.604 20.729 1.00 71.50 186 ASN A CA 1
ATOM 1505 C C . ASN A 1 186 ? -8.060 8.095 21.014 1.00 71.50 186 ASN A C 1
ATOM 1507 O O . ASN A 1 186 ? -8.696 8.699 21.873 1.00 71.50 186 ASN A O 1
ATOM 1511 N N . LYS A 1 187 ? -7.100 8.705 20.318 1.00 68.75 187 LYS A N 1
ATOM 1512 C CA . LYS A 1 187 ? -6.821 10.145 20.396 1.00 68.75 187 LYS A CA 1
ATOM 1513 C C . LYS A 1 187 ? -7.459 10.910 19.233 1.00 68.75 187 LYS A C 1
ATOM 1515 O O . LYS A 1 187 ? -7.058 12.044 18.967 1.00 68.75 187 LYS A O 1
ATOM 1520 N N . ARG A 1 188 ? -8.360 10.274 18.477 1.00 73.38 188 ARG A N 1
ATOM 1521 C CA . ARG A 1 188 ? -8.931 10.799 17.232 1.00 73.38 188 ARG A CA 1
ATOM 1522 C C . ARG A 1 188 ? -10.446 10.806 17.300 1.00 73.38 188 ARG A C 1
ATOM 1524 O O . ARG A 1 188 ? -11.047 9.905 17.876 1.00 73.38 188 ARG A O 1
ATOM 1531 N N . SER A 1 189 ? -11.044 11.794 16.646 1.00 73.50 189 SER A N 1
ATOM 1532 C CA . SER A 1 189 ? -12.488 11.835 16.482 1.00 73.50 189 SER A CA 1
ATOM 1533 C C . SER A 1 189 ? -12.904 10.785 15.450 1.00 73.50 189 SER A C 1
ATOM 1535 O O . SER A 1 189 ? -12.449 10.817 14.302 1.00 73.50 189 SER A O 1
ATOM 1537 N N . ALA A 1 190 ? -13.746 9.849 15.875 1.00 78.19 190 ALA A N 1
ATOM 1538 C CA . ALA A 1 190 ? -14.171 8.709 15.075 1.00 78.19 190 ALA A CA 1
ATOM 1539 C C . ALA A 1 190 ? -15.616 8.333 15.404 1.00 78.19 190 ALA A C 1
ATOM 1541 O O . ALA A 1 190 ? -16.015 8.319 16.571 1.00 78.19 190 ALA A O 1
ATOM 1542 N N . LYS A 1 191 ? -16.398 7.977 14.386 1.00 80.69 191 LYS A N 1
ATOM 1543 C CA . LYS A 1 191 ? -17.668 7.276 14.590 1.00 80.69 191 LYS A CA 1
ATOM 1544 C C . LYS A 1 191 ? -17.397 5.775 14.562 1.00 80.69 191 LYS A C 1
ATOM 1546 O O . LYS A 1 191 ? -17.054 5.232 13.519 1.00 80.69 191 LYS A O 1
ATOM 1551 N N . ILE A 1 192 ? -17.541 5.103 15.696 1.00 81.50 192 ILE A N 1
ATOM 1552 C CA . ILE A 1 192 ? -17.311 3.659 15.810 1.00 81.50 192 ILE A CA 1
ATOM 1553 C C . ILE A 1 192 ? -18.654 2.949 15.768 1.00 81.50 192 ILE A C 1
ATOM 1555 O O . ILE A 1 192 ? -19.551 3.272 16.546 1.00 81.50 192 ILE A O 1
ATOM 1559 N N . LYS A 1 193 ? -18.783 1.984 14.860 1.00 84.12 193 LYS A N 1
ATOM 1560 C CA . LYS A 1 193 ? -19.932 1.094 14.736 1.00 84.12 193 LYS A CA 1
ATOM 1561 C C . LYS A 1 193 ? -19.493 -0.317 15.111 1.00 84.12 193 LYS A C 1
ATOM 1563 O O . LYS A 1 193 ? -18.683 -0.919 14.408 1.00 84.12 193 LYS A O 1
ATOM 1568 N N . CYS A 1 194 ? -20.018 -0.811 16.222 1.00 79.75 194 CYS A N 1
ATOM 1569 C CA . CYS A 1 194 ? -19.715 -2.133 16.758 1.00 79.75 194 CYS A CA 1
ATOM 1570 C C . CYS A 1 194 ? -20.610 -3.212 16.120 1.00 79.75 194 CYS A C 1
ATOM 1572 O O . CYS A 1 194 ? -21.635 -2.906 15.498 1.00 79.75 194 CYS A O 1
ATOM 1574 N N . THR A 1 195 ? -20.224 -4.484 16.242 1.00 82.81 195 THR A N 1
ATOM 1575 C CA . THR A 1 195 ? -20.975 -5.620 15.667 1.00 82.81 195 THR A CA 1
ATOM 1576 C C . THR A 1 195 ? -22.289 -5.908 16.390 1.00 82.81 195 THR A C 1
ATOM 1578 O O . THR A 1 195 ? -23.201 -6.467 15.784 1.00 82.81 195 THR A O 1
ATOM 1581 N N . ASP A 1 196 ? -22.414 -5.478 17.645 1.00 79.19 196 ASP A N 1
ATOM 1582 C CA . ASP A 1 196 ? -23.659 -5.467 18.427 1.00 79.19 196 ASP A CA 1
ATOM 1583 C C . ASP A 1 196 ? -24.671 -4.401 17.953 1.00 79.19 196 ASP A C 1
ATOM 1585 O O . ASP A 1 196 ? -25.809 -4.365 18.420 1.00 79.19 196 ASP A O 1
ATOM 1589 N N . GLY A 1 197 ? -24.283 -3.563 16.985 1.00 76.00 197 GLY A N 1
ATOM 1590 C CA . GLY A 1 197 ? -25.107 -2.497 16.424 1.00 76.00 197 GLY A CA 1
ATOM 1591 C C . GLY A 1 197 ? -24.995 -1.168 17.169 1.00 76.00 197 GLY A C 1
ATOM 1592 O O . GLY A 1 197 ? -25.576 -0.180 16.710 1.00 76.00 197 GLY A O 1
ATOM 1593 N N . GLU A 1 198 ? -24.236 -1.101 18.266 1.00 80.81 198 GLU A N 1
ATOM 1594 C CA . GLU A 1 198 ? -24.031 0.140 19.001 1.00 80.81 198 GLU A CA 1
ATOM 1595 C C . GLU A 1 198 ? -23.120 1.108 18.226 1.00 80.81 198 GLU A C 1
ATOM 1597 O O . GLU A 1 198 ? -22.156 0.719 17.556 1.00 80.81 198 GLU A O 1
ATOM 1602 N N . ILE A 1 199 ? -23.433 2.406 18.312 1.00 81.19 199 ILE A N 1
ATOM 1603 C CA . ILE A 1 199 ? -22.662 3.477 17.675 1.00 81.19 199 ILE A CA 1
ATOM 1604 C C . ILE A 1 199 ? -22.136 4.426 18.748 1.00 81.19 199 ILE A C 1
ATOM 1606 O O . ILE A 1 199 ? -22.902 4.987 19.533 1.00 81.19 199 ILE A O 1
ATOM 1610 N N . PHE A 1 200 ? -20.828 4.666 18.730 1.00 81.94 200 PHE A N 1
ATOM 1611 C CA . PHE A 1 200 ? -20.148 5.596 19.622 1.00 81.94 200 PHE A CA 1
ATOM 1612 C C . PHE A 1 200 ? -19.459 6.701 18.825 1.00 81.94 200 PHE A C 1
ATOM 1614 O O . PHE A 1 200 ? -18.640 6.432 17.949 1.00 81.94 200 PHE A O 1
ATOM 1621 N N . ASN A 1 201 ? -19.770 7.956 19.150 1.00 79.81 201 ASN A N 1
ATOM 1622 C CA . ASN A 1 201 ? -19.043 9.104 18.619 1.00 79.81 201 ASN A CA 1
ATOM 1623 C C . ASN A 1 201 ? -17.909 9.452 19.578 1.00 79.81 201 ASN A C 1
ATOM 1625 O O . ASN A 1 201 ? -18.127 10.072 20.623 1.00 79.81 201 ASN A O 1
ATOM 1629 N N . GLN A 1 202 ? -16.705 9.046 19.206 1.00 75.56 202 GLN A N 1
ATOM 1630 C CA . GLN A 1 202 ? -15.492 9.432 19.891 1.00 75.56 202 GLN A CA 1
ATOM 1631 C C . GLN A 1 202 ? -15.160 10.890 19.562 1.00 75.56 202 GLN A C 1
ATOM 1633 O O . GLN A 1 202 ? -15.086 11.258 18.387 1.00 75.56 202 GLN A O 1
ATOM 1638 N N . LYS A 1 203 ? -15.006 11.717 20.601 1.00 68.81 203 LYS A N 1
ATOM 1639 C CA . LYS A 1 203 ? -14.592 13.119 20.476 1.00 68.81 203 LYS A CA 1
ATOM 1640 C C . LYS A 1 203 ? -13.078 13.229 20.435 1.00 68.81 203 LYS A C 1
ATOM 1642 O O . LYS A 1 203 ? -12.435 12.633 21.323 1.00 68.81 203 LYS A O 1
#

Foldseek 3Di:
DPDDPQFDDDLAETEGDQQRFADDDPPDDPVVCVPVDDRSQEAAADCVRNLRYQEYHYEQSHQEYDACRNANNCNHQYYDDHLQHAEQDHCSNANVQNPAEEEAHLNYAEYAPQVQHNYNHQEYEYAAAVVSVVNHHNHCNPVHHQWYHHPFWIWGPPDPFIETEEGEDADDPVCCCVVCVPPVVLVGFYWYQYPVRDTDGRD

InterPro domains:
  IPR026906 BspA-type LRR region [PF13306] (51-133)
  IPR032675 Leucine-rich repeat domain superfamily [G3DSA:3.80.10.10] (1-195)

Secondary structure (DSSP, 8-state):
-----S-EE-SSEEEPPTTPPPP--TT--GGGGTTT--GGGEE---TTS-TT--EEE--TT--EEPTTTTTT-TT--EEE--TT--EE-TTTTTT-TT--EEEE-TT--EE-TTTTTT---SEEEESS-HHHHHTSB-TT--SS-SEEE-SSEEEE-SSSS-EEEEEEESS-HHHHHHHHTTSGGGGSEEEEEETTS-EEEE-

Organism: NCBI:txid163